Protein 6Q3V (pdb70)

InterPro domains:
  IPR021869 Ribonuclease Zc3h12a-like, NYN domain [PF11977] (617-769)
  IPR051101 ZC3H12/N4BP1 Ribonuclease and Regulator [PTHR12876] (57-851)
  IPR056578 N4BP1, C-terminal UBA domain [PF23054] (848-896)
  IPR056629 N4BP1, first type I KH-domain [PF23050] (8-74)
  IPR056629 N4BP1, first type I KH-domain [cd09032] (8-73)
  IPR056630 N4BP1, second type I KH-domain [PF23052] (75-191)
  IPR056631 N4BP1, UBA-like domain [PF23053] (346-389)

Radius of gyration: 19.23 Å; Cα contacts (8 Å, |Δi|>4): 285; chains: 1; bounding box: 64×38×26 Å

Foldseek 3Di:
DK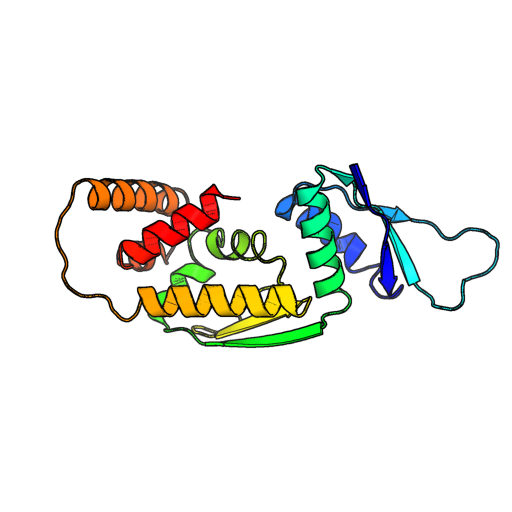DKDKFALVCPVVCVVCQVVLCVLLVKGKDWDDDDDPDDDDRRITMMMIDDDDVSNVLSVQLVQWVRPWPDKDKAFADLLCQCQCPALVRLLVSLLCSVLSWDWDDDDRRMIITITYPRSRVVSNVVVVVLRVQQPPDDDDDDDPVLVVLLVVLLVSRVVRDDPCSVSSSPGHSVSSVVSCVSNVVD

Solvent-accessible surface area: 10617 Å² total; per-residue (Å²): 82,69,38,71,12,33,2,31,38,132,60,28,118,59,0,92,134,18,110,52,191,1,102,50,24,21,56,4,64,15,47,51,67,59,93,166,61,125,138,138,68,105,100,44,77,30,131,0,58,0,50,26,71,158,136,26,8,105,22,0,50,44,23,0,91,1,20,7,75,46,118,57,113,68,164,14,83,13,34,65,103,0,19,2,1,2,37,0,0,110,51,44,2,21,82,7,1,20,28,64,8,8,0,31,9,62,55,96,90,115,10,50,0,12,2,73,0,18,36,113,1,0,73,81,0,76,56,52,0,79,66,9,29,122,33,41,103,114,55,96,114,76,116,113,59,152,61,52,48,111,14,91,191,80,0,107,142,47,0,80,68,39,68,58,146,77,9,131,64,0,32,134,8,26,28,55,0,9,111,62,0,10,94,18,19,118,61,95

Structure (mmCIF, N/CA/C/O backbone):
data_6Q3V
#
_entry.id   6Q3V
#
_cell.length_a   108.690
_cell.length_b   108.690
_cell.length_c   27.727
_cell.angle_alpha   90.000
_cell.angle_beta   90.000
_cell.angle_gamma   120.000
#
_symmetry.space_group_name_H-M   'P 62'
#
loop_
_entity.id
_entity.type
_entity.pdbx_description
1 polymer 'NEDD4-binding protein 1'
2 water water
#
loop_
_atom_site.group_PDB
_atom_site.id
_atom_site.type_symbol
_atom_site.label_atom_id
_atom_site.label_alt_id
_atom_site.label_comp_id
_atom_site.label_asym_id
_atom_site.label_entity_id
_atom_site.label_seq_id
_atom_site.pdbx_PDB_ins_code
_atom_site.Cartn_x
_atom_site.Cartn_y
_atom_site.Cartn_z
_atom_site.occupancy
_atom_site.B_iso_or_equiv
_atom_site.auth_seq_id
_atom_site.auth_comp_id
_atom_site.auth_asym_id
_atom_site.auth_atom_id
_atom_site.pdbx_PDB_model_num
ATOM 1 N N . GLY A 1 1 ? 39.673 53.844 30.513 1.00 42.99 -1 GLY A N 1
ATOM 2 C CA . GLY A 1 1 ? 40.990 53.426 30.957 1.00 43.76 -1 GLY A CA 1
ATOM 3 C C . GLY A 1 1 ? 41.773 52.819 29.816 1.00 45.13 -1 GLY A C 1
ATOM 4 O O . GLY A 1 1 ? 41.265 52.704 28.696 1.00 37.78 -1 GLY A O 1
ATOM 5 N N . SER A 1 2 ? 43.012 52.423 30.089 1.00 46.17 0 SER A N 1
ATOM 6 C CA . SER A 1 2 ? 43.819 51.794 29.058 1.00 46.21 0 SER A CA 1
ATOM 7 C C . SER A 1 2 ? 44.771 50.743 29.613 1.00 44.42 0 SER A C 1
ATOM 8 O O . SER A 1 2 ? 45.188 50.807 30.772 1.00 50.32 0 SER A O 1
ATOM 11 N N . ASP A 1 3 ? 45.106 49.774 28.772 1.00 32.81 1 ASP A N 1
ATOM 12 C CA . ASP A 1 3 ? 46.048 48.727 29.151 1.00 33.46 1 ASP A CA 1
ATOM 13 C C . ASP A 1 3 ? 47.074 48.508 28.041 1.00 34.24 1 ASP A C 1
ATOM 14 O O . ASP A 1 3 ? 46.723 48.485 26.866 1.00 33.24 1 ASP A O 1
ATOM 19 N N . GLU A 1 4 ? 48.344 48.375 28.423 1.00 33.38 2 GLU A N 1
ATOM 20 C CA . GLU A 1 4 ? 49.414 48.079 27.475 1.00 32.04 2 GLU A CA 1
ATOM 21 C C . GLU A 1 4 ? 50.003 46.694 27.764 1.00 34.43 2 GLU A C 1
ATOM 22 O O . GLU A 1 4 ? 50.281 46.363 28.915 1.00 36.51 2 GLU A O 1
ATOM 28 N N . PHE A 1 5 ? 50.174 45.886 26.720 1.00 32.78 3 PHE A N 1
ATOM 29 C CA . PHE A 1 5 ? 50.739 44.545 26.855 1.00 34.28 3 PHE A CA 1
ATOM 30 C C . PHE A 1 5 ? 51.368 44.142 25.536 1.00 32.17 3 PHE A C 1
ATOM 31 O O . PHE A 1 5 ? 51.204 44.837 24.537 1.00 35.34 3 PHE A O 1
ATOM 39 N N . THR A 1 6 ? 52.099 43.032 25.524 1.00 29.29 4 THR A N 1
ATOM 40 C CA . THR A 1 6 ? 52.772 42.642 24.294 1.00 29.57 4 THR A CA 1
ATOM 41 C C . THR A 1 6 ? 52.165 41.408 23.626 1.00 33.80 4 THR A C 1
ATOM 42 O O . THR A 1 6 ? 51.439 40.617 24.255 1.00 30.42 4 THR A O 1
ATOM 46 N N . ALA A 1 7 ? 52.458 41.278 22.335 1.00 30.58 5 ALA A N 1
ATOM 47 C CA . ALA A 1 7 ? 52.144 40.088 21.552 1.00 28.51 5 ALA A CA 1
ATOM 48 C C . ALA A 1 7 ? 53.394 39.759 20.746 1.00 35.17 5 ALA A C 1
ATOM 49 O O . ALA A 1 7 ? 54.252 40.630 20.576 1.00 37.85 5 ALA A O 1
ATOM 51 N N . PRO A 1 8 ? 53.529 38.501 20.285 1.00 35.21 6 PRO A N 1
ATOM 52 C CA . PRO A 1 8 ? 54.645 38.186 19.390 1.00 39.63 6 PRO A CA 1
ATOM 53 C C . PRO A 1 8 ? 54.580 39.097 18.177 1.00 36.28 6 PRO A C 1
ATOM 54 O O . PRO A 1 8 ? 53.479 39.324 17.661 1.00 33.52 6 PRO A O 1
ATOM 58 N N . ALA A 1 9 ? 55.721 39.632 17.748 1.00 33.74 7 ALA A N 1
ATOM 59 C CA . ALA A 1 9 ? 55.730 40.577 16.630 1.00 34.45 7 ALA A CA 1
ATOM 60 C C . ALA A 1 9 ? 55.010 40.013 15.405 1.00 38.46 7 ALA A C 1
ATOM 61 O O . ALA A 1 9 ? 54.282 40.731 14.726 1.00 34.47 7 ALA A O 1
ATOM 63 N N . GLU A 1 10 ? 55.190 38.718 15.153 1.00 36.34 8 GLU A N 1
ATOM 64 C CA . GLU A 1 10 ? 54.621 38.062 13.980 1.00 40.46 8 GLU A CA 1
ATOM 65 C C . GLU A 1 10 ? 53.088 38.209 13.896 1.00 35.89 8 GLU A C 1
ATOM 66 O O . GLU A 1 10 ? 52.523 38.180 12.805 1.00 36.64 8 GLU A O 1
ATOM 72 N N . LYS A 1 11 ? 52.426 38.388 15.037 1.00 36.88 9 LYS A N 1
ATOM 73 C CA . LYS A 1 11 ? 50.963 38.548 15.075 1.00 34.86 9 LYS A CA 1
ATOM 74 C C . LYS A 1 11 ? 50.499 39.966 14.733 1.00 38.90 9 LYS A C 1
ATOM 75 O O . LYS A 1 11 ? 49.329 40.298 14.926 1.00 38.57 9 LYS A O 1
ATOM 81 N N . ALA A 1 12 ? 51.405 40.804 14.242 1.00 38.43 10 ALA A N 1
ATOM 82 C CA . ALA A 1 12 ? 51.036 42.169 13.880 1.00 36.37 10 ALA A CA 1
ATOM 83 C C . ALA A 1 12 ? 49.918 42.192 12.834 1.00 39.33 10 ALA A C 1
ATOM 84 O O . ALA A 1 12 ? 48.930 42.916 12.997 1.00 34.08 10 ALA A O 1
ATOM 86 N N . GLU A 1 13 ? 50.056 41.394 11.775 1.00 40.73 11 GLU A N 1
ATOM 87 C CA A GLU A 1 13 ? 49.063 41.396 10.703 0.53 44.39 11 GLU A CA 1
ATOM 88 C CA B GLU A 1 13 ? 49.059 41.391 10.705 0.47 44.38 11 GLU A CA 1
ATOM 89 C C . GLU A 1 13 ? 47.705 40.923 11.227 1.00 41.69 11 GLU A C 1
ATOM 90 O O . GLU A 1 13 ? 46.672 41.512 10.907 1.00 43.19 11 GLU A O 1
ATOM 101 N N . LEU A 1 14 ? 47.719 39.872 12.041 1.00 40.27 12 LEU A N 1
ATOM 102 C CA . LEU A 1 14 ? 46.493 39.352 12.645 1.00 41.47 12 LEU A CA 1
ATOM 103 C C . LEU A 1 14 ? 45.762 40.455 13.413 1.00 42.94 12 LEU A C 1
ATOM 104 O O . LEU A 1 14 ? 44.570 40.698 13.204 1.00 47.92 12 LEU A O 1
ATOM 109 N N . LEU A 1 15 ? 46.485 41.128 14.295 1.00 35.93 13 LEU A N 1
ATOM 110 C CA . LEU A 1 15 ? 45.874 42.141 15.137 1.00 35.59 13 LEU A CA 1
ATOM 111 C C . LEU A 1 15 ? 45.381 43.321 14.308 1.00 43.68 13 LEU A C 1
ATOM 112 O O . LEU A 1 15 ? 44.300 43.844 14.572 1.00 45.52 13 LEU A O 1
ATOM 117 N N . GLU A 1 16 ? 46.154 43.722 13.299 1.00 43.34 14 GLU A N 1
ATOM 118 C CA . GLU A 1 16 ? 45.732 44.807 12.412 1.00 54.44 14 GLU A CA 1
ATOM 119 C C . GLU A 1 16 ? 44.433 44.449 11.694 1.00 61.09 14 GLU A C 1
ATOM 120 O O . GLU A 1 16 ? 43.529 45.274 11.593 1.00 67.94 14 GLU A O 1
ATOM 126 N N . GLN A 1 17 ? 44.342 43.214 11.210 1.00 57.39 15 GLN A N 1
ATOM 127 C CA . GLN A 1 17 ? 43.155 42.760 10.498 1.00 63.84 15 GLN A CA 1
ATOM 128 C C . GLN A 1 17 ? 41.954 42.606 11.425 1.00 65.99 15 GLN A C 1
ATOM 129 O O . GLN A 1 17 ? 40.811 42.758 11.002 1.00 73.73 15 GLN A O 1
ATOM 135 N N . SER A 1 18 ? 42.214 42.318 12.693 1.00 60.51 16 SER A N 1
ATOM 136 C CA . SER A 1 18 ? 41.144 41.965 13.616 1.00 58.63 16 SER A CA 1
ATOM 137 C C . SER A 1 18 ? 40.671 43.115 14.497 1.00 58.11 16 SER A C 1
ATOM 138 O O . SER A 1 18 ? 39.821 42.907 15.364 1.00 61.43 16 SER A O 1
ATOM 141 N N . ARG A 1 19 ? 41.207 44.316 14.283 1.00 52.23 17 ARG A N 1
ATOM 142 C CA . ARG A 1 19 ? 40.832 45.467 15.106 1.00 51.41 17 ARG A CA 1
ATOM 143 C C . ARG A 1 19 ? 39.316 45.654 15.143 1.00 51.66 17 ARG A C 1
ATOM 144 O O . ARG A 1 19 ? 38.724 45.798 16.213 1.00 52.59 17 ARG A O 1
ATOM 152 N N . GLY A 1 20 ? 38.701 45.643 13.966 1.00 51.73 18 GLY A N 1
ATOM 153 C CA . GLY A 1 20 ? 37.268 45.845 13.846 1.00 53.94 18 GLY A CA 1
ATOM 154 C C . GLY A 1 20 ? 36.510 44.805 14.644 1.00 48.52 18 GLY A C 1
ATOM 155 O O . GLY A 1 20 ? 35.595 45.125 15.407 1.00 43.21 18 GLY A O 1
ATOM 156 N N . ARG A 1 21 ? 36.916 43.551 14.487 1.00 44.95 19 ARG A N 1
ATOM 157 C CA . ARG A 1 21 ? 36.237 42.458 15.157 1.00 50.06 19 ARG A CA 1
ATOM 158 C C . ARG A 1 21 ? 36.330 42.587 16.664 1.00 44.65 1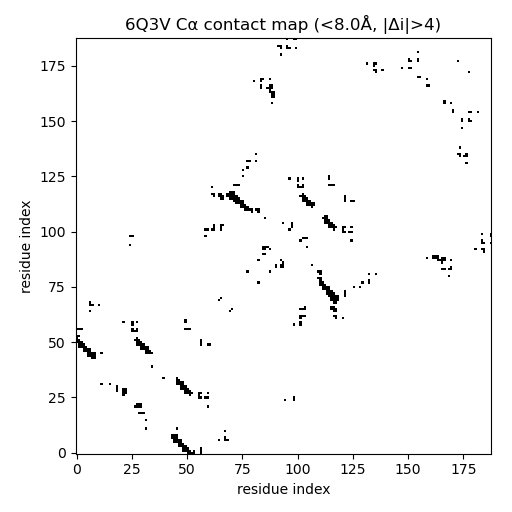9 ARG A C 1
ATOM 159 O O . ARG A 1 21 ? 35.354 42.387 17.380 1.00 38.20 19 ARG A O 1
ATOM 167 N N . ILE A 1 22 ? 37.519 42.934 17.136 1.00 38.04 20 ILE A N 1
ATOM 168 C CA . ILE A 1 22 ? 37.776 43.019 18.555 1.00 37.14 20 ILE A CA 1
ATOM 169 C C . ILE A 1 22 ? 37.009 44.182 19.165 1.00 43.79 20 ILE A C 1
ATOM 170 O O . ILE A 1 22 ? 36.487 44.058 20.271 1.00 50.23 20 ILE A O 1
ATOM 175 N N . GLU A 1 23 ? 36.909 45.302 18.448 1.00 52.09 21 GLU A N 1
ATOM 176 C CA . GLU A 1 23 ? 36.100 46.417 18.932 1.00 57.11 21 GLU A CA 1
ATOM 177 C C . GLU A 1 23 ? 34.634 46.027 18.969 1.00 52.91 21 GLU A C 1
ATOM 178 O O . GLU A 1 23 ? 33.918 46.355 19.916 1.00 56.02 21 GLU A O 1
ATOM 184 N N . GLY A 1 24 ? 34.190 45.335 17.925 1.00 48.22 22 GLY A N 1
ATOM 185 C CA . GLY A 1 24 ? 32.800 44.929 17.827 1.00 38.58 22 GLY A CA 1
ATOM 186 C C . GLY A 1 24 ? 32.429 43.943 18.917 1.00 41.26 22 GLY A C 1
ATOM 187 O O . GLY A 1 24 ? 31.310 43.956 19.426 1.00 47.28 22 GLY A O 1
ATOM 188 N N . LEU A 1 25 ? 33.377 43.083 19.281 1.00 37.17 23 LEU A N 1
ATOM 189 C CA . LEU A 1 25 ? 33.140 42.078 20.315 1.00 36.62 23 LEU A CA 1
ATOM 190 C C . LEU A 1 25 ? 33.141 42.675 21.716 1.00 35.58 23 LEU A C 1
ATOM 191 O O . LEU A 1 25 ? 32.302 42.328 22.548 1.00 33.68 23 LEU A O 1
ATOM 196 N N . PHE A 1 26 ? 34.089 43.569 21.981 1.00 32.47 24 PHE A N 1
ATOM 197 C CA . PHE A 1 26 ? 34.290 44.037 23.348 1.00 37.99 24 PHE A CA 1
ATOM 198 C C . PHE A 1 26 ? 34.060 45.523 23.564 1.00 36.10 24 PHE A C 1
ATOM 199 O O . PHE A 1 26 ? 34.012 45.971 24.708 1.00 44.72 24 PHE A O 1
ATOM 207 N N . GLY A 1 27 ? 33.904 46.288 22.490 1.00 35.27 25 GLY A N 1
ATOM 208 C CA . GLY A 1 27 ? 33.613 47.708 22.642 1.00 43.79 25 GLY A CA 1
ATOM 209 C C . GLY A 1 27 ? 34.853 48.479 23.073 1.00 40.93 25 GLY A C 1
ATOM 210 O O . GLY A 1 27 ? 34.785 49.454 23.826 1.00 48.12 25 GLY A O 1
ATOM 211 N N . VAL A 1 28 ? 35.995 48.039 22.577 1.00 31.53 26 VAL A N 1
ATOM 212 C CA . VAL A 1 28 ? 37.271 48.689 22.905 1.00 38.81 26 VAL A CA 1
ATOM 213 C C . VAL A 1 28 ? 37.976 49.209 21.658 1.00 44.40 26 VAL A C 1
ATOM 214 O O . VAL A 1 28 ? 37.576 48.895 20.542 1.00 45.75 26 VAL A O 1
ATOM 218 N N . SER A 1 29 ? 39.024 50.011 21.837 1.00 41.00 27 SER A N 1
ATOM 219 C CA . SER A 1 29 ? 39.833 50.405 20.693 1.00 34.75 27 SER A CA 1
ATOM 220 C C . SER A 1 29 ? 41.209 49.773 20.853 1.00 34.64 27 SER A C 1
ATOM 221 O O . SER A 1 29 ? 41.752 49.712 21.960 1.00 32.89 27 SER A O 1
ATOM 224 N N . LEU A 1 30 ? 41.752 49.278 19.746 1.00 33.65 28 LEU A N 1
ATOM 225 C CA . LEU A 1 30 ? 43.029 48.579 19.752 1.00 32.42 28 LEU A CA 1
ATOM 226 C C . LEU A 1 30 ? 44.025 49.253 18.824 1.00 32.11 28 LEU A C 1
ATOM 227 O O . LEU A 1 30 ? 43.706 49.573 17.674 1.00 33.19 28 LEU A O 1
ATOM 232 N N . ALA A 1 31 ? 45.228 49.494 19.329 1.00 34.08 29 ALA A N 1
ATOM 233 C CA . ALA A 1 31 ? 46.286 50.050 18.501 1.00 33.76 29 ALA A CA 1
ATOM 234 C C . ALA A 1 31 ? 47.587 49.307 18.746 1.00 33.22 29 ALA A C 1
ATOM 235 O O . ALA A 1 31 ? 47.839 48.839 19.849 1.00 32.96 29 ALA A O 1
ATOM 237 N N . VAL A 1 32 ? 48.393 49.190 17.698 1.00 35.87 30 VAL A N 1
ATOM 238 C CA . VAL A 1 32 ? 49.741 48.639 17.798 1.00 33.72 30 VAL A CA 1
ATOM 239 C C . VAL A 1 32 ? 50.727 49.790 17.924 1.00 41.46 30 VAL A C 1
ATOM 240 O O . VAL A 1 32 ? 50.727 50.711 17.101 1.00 39.69 30 VAL A O 1
ATOM 244 N N . LEU A 1 33 ? 51.569 49.746 18.951 1.00 45.65 31 LEU A N 1
ATOM 245 C CA . LEU A 1 33 ? 52.471 50.856 19.242 1.00 47.52 31 LEU A CA 1
ATOM 246 C C . LEU A 1 33 ? 53.807 50.722 18.514 1.00 55.87 31 LEU A C 1
ATOM 247 O O . LEU A 1 33 ? 54.173 49.641 18.053 1.00 57.60 31 LEU A O 1
ATOM 252 N N . GLY A 1 34 ? 54.529 51.830 18.413 1.00 56.30 32 GLY A N 1
ATOM 253 C CA . GLY A 1 34 ? 55.778 51.861 17.676 1.00 64.96 32 GLY A CA 1
ATOM 254 C C . GLY A 1 34 ? 56.934 51.169 18.376 1.00 62.62 32 GLY A C 1
ATOM 255 O O . GLY A 1 34 ? 56.773 50.535 19.421 1.00 57.34 32 GLY A O 1
ATOM 256 N N . ALA A 1 35 ? 58.111 51.280 17.777 1.00 64.64 33 ALA A N 1
ATOM 257 C CA . ALA A 1 35 ? 59.319 50.748 18.378 1.00 68.90 33 ALA A CA 1
ATOM 258 C C . ALA A 1 35 ? 60.442 51.726 18.098 1.00 78.13 33 ALA A C 1
ATOM 259 O O . ALA A 1 35 ? 61.007 51.744 17.006 1.00 85.37 33 ALA A O 1
ATOM 261 N N . LEU A 1 36 ? 60.745 52.555 19.088 1.00 74.98 34 LEU A N 1
ATOM 262 C CA . LEU A 1 36 ? 61.690 53.641 18.907 1.00 89.31 34 LEU A CA 1
ATOM 263 C C . LEU A 1 36 ? 63.035 53.283 19.533 1.00 100.67 34 LEU A C 1
ATOM 264 O O . LEU A 1 36 ? 63.146 52.305 20.271 1.00 99.46 34 LEU A O 1
ATOM 269 N N . GLY A 1 37 ? 64.057 54.073 19.225 1.00 114.60 35 GLY A N 1
ATOM 270 C CA . GLY A 1 37 ? 65.365 53.878 19.817 1.00 129.53 35 GLY A CA 1
ATOM 271 C C . GLY A 1 37 ? 66.332 53.119 18.933 1.00 141.33 35 GLY A C 1
ATOM 272 O O . GLY A 1 37 ? 67.156 52.352 19.428 1.00 145.67 35 GLY A O 1
ATOM 273 N N . ALA A 1 38 ? 66.213 53.320 17.622 1.00 146.58 36 ALA A N 1
ATOM 274 C CA . ALA A 1 38 ? 67.145 52.773 16.629 1.00 153.10 36 ALA A CA 1
ATOM 275 C C . ALA A 1 38 ? 67.223 51.242 16.611 1.00 150.00 36 ALA A C 1
ATOM 276 O O . ALA A 1 38 ? 67.225 50.630 15.544 1.00 156.01 36 ALA A O 1
ATOM 278 N N . GLU A 1 39 ? 67.285 50.633 17.791 1.00 140.44 37 GLU A N 1
ATOM 279 C CA . GLU A 1 39 ? 67.543 49.204 17.912 1.00 129.30 37 GLU A CA 1
ATOM 280 C C . GLU A 1 39 ? 66.290 48.385 18.218 1.00 118.16 37 GLU A C 1
ATOM 281 O O . GLU A 1 39 ? 65.499 48.725 19.101 1.00 110.57 37 GLU A O 1
ATOM 287 N N . GLU A 1 40 ? 66.122 47.306 17.462 1.00 116.25 38 GLU A N 1
ATOM 288 C CA . GLU A 1 40 ? 65.096 46.296 17.712 1.00 110.35 38 GLU A CA 1
ATOM 289 C C . GLU A 1 40 ? 65.360 45.588 19.040 1.00 114.52 38 GLU A C 1
ATOM 290 O O . GLU A 1 40 ? 66.498 45.208 19.301 1.00 122.12 38 GLU A O 1
ATOM 296 N N . PRO A 1 41 ? 64.326 45.403 19.880 1.00 111.94 39 PRO A N 1
ATOM 297 C CA . PRO A 1 41 ? 64.607 44.785 21.183 1.00 114.97 39 PRO A CA 1
ATOM 298 C C . PRO A 1 41 ? 64.601 43.255 21.184 1.00 114.89 39 PRO A C 1
ATOM 299 O O . PRO A 1 41 ? 63.970 42.630 20.322 1.00 97.68 39 PRO A O 1
ATOM 303 N N . LEU A 1 42 ? 65.291 42.669 22.163 1.00 130.28 40 LEU A N 1
ATOM 304 C CA . LEU A 1 42 ? 65.618 41.241 22.138 1.00 132.62 40 LEU A CA 1
ATOM 305 C C . LEU A 1 42 ? 64.410 40.319 21.936 1.00 125.73 40 LEU A C 1
ATOM 306 O O . LEU A 1 42 ? 64.452 39.463 21.062 1.00 131.59 40 LEU A O 1
ATOM 308 N N . PRO A 1 43 ? 63.330 40.489 22.729 1.00 111.77 41 PRO A N 1
ATOM 309 C CA . PRO A 1 43 ? 62.249 39.500 22.576 1.00 98.89 41 PRO A CA 1
ATOM 310 C C . PRO A 1 43 ? 61.512 39.517 21.228 1.00 83.31 41 PRO A C 1
ATOM 311 O O . PRO A 1 43 ? 60.850 38.526 20.922 1.00 84.81 41 PRO A O 1
ATOM 315 N N . ALA A 1 44 ? 61.630 40.595 20.455 1.00 73.08 42 ALA A N 1
ATOM 316 C CA . ALA A 1 44 ? 60.886 40.756 19.200 1.00 60.77 42 ALA A CA 1
ATOM 317 C C . ALA A 1 44 ? 59.376 40.689 19.443 1.00 51.36 42 ALA A C 1
ATOM 318 O O . ALA A 1 44 ? 58.654 39.889 18.839 1.00 45.27 42 ALA A O 1
ATOM 320 N N . ARG A 1 45 ? 58.893 41.525 20.347 1.00 43.18 43 ARG A N 1
ATOM 321 C CA . ARG A 1 45 ? 57.466 41.571 20.599 1.00 39.37 43 ARG A CA 1
ATOM 322 C C . ARG A 1 45 ? 56.945 42.970 20.317 1.00 34.89 43 ARG A C 1
ATOM 323 O O . ARG A 1 45 ? 57.685 43.949 20.426 1.00 39.48 43 ARG A O 1
ATOM 331 N N . ILE A 1 46 ? 55.688 43.051 19.897 1.00 33.58 44 ILE A N 1
ATOM 332 C CA . ILE A 1 46 ? 55.057 44.334 19.652 1.00 31.32 44 ILE A CA 1
ATOM 333 C C . ILE A 1 46 ? 54.193 44.686 20.841 1.00 35.67 44 ILE A C 1
ATOM 334 O O . ILE A 1 46 ? 53.628 43.806 21.496 1.00 34.17 44 ILE A O 1
ATOM 339 N N . TRP A 1 47 ? 54.107 45.981 21.126 1.00 31.29 45 TRP A N 1
ATOM 340 C CA . TRP A 1 47 ? 53.274 46.462 22.214 1.00 29.39 45 TRP A CA 1
ATOM 341 C C . TRP A 1 47 ? 51.909 46.913 21.689 1.00 29.98 45 TRP A C 1
ATOM 342 O O . TRP A 1 47 ? 51.819 47.602 20.667 1.00 33.27 45 TRP A O 1
ATOM 353 N N . LEU A 1 48 ? 50.866 46.512 22.406 1.00 29.49 46 LEU A N 1
ATOM 354 C CA . LEU A 1 48 ? 49.486 46.850 22.093 1.00 31.01 46 LEU A CA 1
ATOM 355 C C . LEU A 1 48 ? 48.940 47.797 23.142 1.00 33.29 46 LEU A C 1
ATOM 356 O O . LEU A 1 48 ? 49.290 47.686 24.311 1.00 34.03 46 LEU A O 1
ATOM 361 N N . GLN A 1 49 ? 48.066 48.708 22.726 1.00 31.49 47 GLN A N 1
ATOM 362 C CA . GLN A 1 49 ? 47.359 49.562 23.660 1.00 29.00 47 GLN A CA 1
ATOM 363 C C . GLN A 1 49 ? 45.848 49.394 23.482 1.00 34.11 47 GLN A C 1
ATOM 364 O O . GLN A 1 49 ? 45.317 49.606 22.394 1.00 33.66 47 GLN A O 1
ATOM 370 N N A LEU A 1 50 ? 45.169 49.081 24.578 0.23 32.54 48 LEU A N 1
ATOM 371 N N B LEU A 1 50 ? 45.176 48.970 24.546 0.77 32.56 48 LEU A N 1
ATOM 372 C CA A LEU A 1 50 ? 43.734 48.819 24.569 0.23 32.28 48 LEU A CA 1
ATOM 373 C CA B LEU A 1 50 ? 43.720 48.835 24.540 0.77 31.74 48 LEU A CA 1
ATOM 374 C C A LEU A 1 50 ? 42.972 49.868 25.375 0.23 34.53 48 LEU A C 1
ATOM 375 C C B LEU A 1 50 ? 43.106 49.998 25.294 0.77 35.45 48 LEU A C 1
ATOM 376 O O A LEU A 1 50 ? 43.197 49.998 26.576 0.23 37.14 48 LEU A O 1
ATOM 377 O O B LEU A 1 50 ? 43.578 50.345 26.372 0.77 39.19 48 LEU A O 1
ATOM 386 N N . CYS A 1 51 ? 42.067 50.605 24.732 1.00 29.41 49 CYS A N 1
ATOM 387 C CA . CYS A 1 51 ? 41.355 51.674 25.422 1.00 35.05 49 CYS A CA 1
ATOM 388 C C . CYS A 1 51 ? 39.853 51.387 25.493 1.00 40.65 49 CYS A C 1
ATOM 389 O O . CYS A 1 51 ? 39.273 50.800 24.571 1.00 39.24 49 CYS A O 1
ATOM 392 N N . GLY A 1 52 ? 39.238 51.802 26.597 1.00 36.03 50 GLY A N 1
ATOM 393 C CA . GLY A 1 52 ? 37.812 51.607 26.810 1.00 41.89 50 GLY A CA 1
ATOM 394 C C . GLY A 1 52 ? 37.501 51.382 28.278 1.00 42.84 50 GLY A C 1
ATOM 395 O O . GLY A 1 52 ? 38.353 51.613 29.143 1.00 38.88 50 GLY A O 1
ATOM 396 N N . ALA A 1 53 ? 36.280 50.936 28.564 1.00 40.87 51 ALA A N 1
ATOM 397 C CA . ALA A 1 53 ? 35.883 50.657 29.938 1.00 42.54 51 ALA A CA 1
ATOM 398 C C . ALA A 1 53 ? 36.755 49.548 30.520 1.00 34.37 51 ALA A C 1
ATOM 399 O O . ALA A 1 53 ? 37.174 48.633 29.804 1.00 34.70 51 ALA A O 1
ATOM 401 N N . GLN A 1 54 ? 37.007 49.630 31.823 1.00 41.33 52 GLN A N 1
ATOM 402 C CA . GLN A 1 54 ? 37.965 48.751 32.490 1.00 47.77 52 GLN A CA 1
ATOM 403 C C . GLN A 1 54 ? 37.693 47.264 32.246 1.00 40.31 52 GLN A C 1
ATOM 404 O O . GLN A 1 54 ? 38.567 46.522 31.795 1.00 34.54 52 GLN A O 1
ATOM 410 N N . GLU A 1 55 ? 36.483 46.815 32.531 1.00 38.51 53 GLU A N 1
ATOM 411 C CA . GLU A 1 55 ? 36.235 45.391 32.403 1.00 39.60 53 GLU A CA 1
ATOM 412 C C . GLU A 1 55 ? 36.211 44.972 30.938 1.00 34.22 53 GLU A C 1
ATOM 413 O O . GLU A 1 55 ? 36.607 43.851 30.604 1.00 34.01 53 GLU A O 1
ATOM 419 N N . ALA A 1 56 ? 35.768 45.868 30.058 1.00 37.24 54 ALA A N 1
ATOM 420 C CA . ALA A 1 56 ? 35.803 45.582 28.626 1.00 30.52 54 ALA A CA 1
ATOM 421 C C . ALA A 1 56 ? 37.251 45.415 28.149 1.00 30.47 54 ALA A C 1
ATOM 422 O O . ALA A 1 56 ? 37.565 44.518 27.363 1.00 26.22 54 ALA A O 1
ATOM 424 N N . VAL A 1 57 ? 38.131 46.291 28.615 1.00 32.41 55 VAL A N 1
ATOM 425 C CA . VAL A 1 57 ? 39.533 46.202 28.235 1.00 35.02 55 VAL A CA 1
ATOM 426 C C . VAL A 1 57 ? 40.147 44.914 28.784 1.00 32.22 55 VAL A C 1
ATOM 427 O O . VAL A 1 57 ? 40.933 44.253 28.109 1.00 24.04 55 VAL A O 1
ATOM 431 N N . HIS A 1 58 ? 39.757 44.536 29.997 1.00 32.42 56 HIS A N 1
ATOM 432 C CA . HIS A 1 58 ? 40.265 43.304 30.599 1.00 31.13 56 HIS A CA 1
ATOM 433 C C . HIS A 1 58 ? 39.865 42.080 29.777 1.00 30.18 56 HIS A C 1
ATOM 434 O O . HIS A 1 58 ? 40.692 41.204 29.477 1.00 25.60 56 HIS A O 1
ATOM 441 N N . SER A 1 59 ? 38.593 42.022 29.399 1.00 28.16 57 SER A N 1
ATOM 442 C CA . SER A 1 59 ? 38.094 40.920 28.586 1.00 24.50 57 SER A CA 1
ATOM 443 C C . SER A 1 59 ? 38.804 40.854 27.225 1.00 30.38 57 SER A C 1
ATOM 444 O O . SER A 1 59 ? 39.204 39.778 26.767 1.00 27.25 57 SER A O 1
ATOM 447 N N . ALA A 1 60 ? 38.955 42.004 26.574 1.00 29.39 58 ALA A N 1
ATOM 448 C CA . ALA A 1 60 ? 39.588 42.038 25.259 1.00 22.12 58 ALA A CA 1
ATOM 449 C C . ALA A 1 60 ? 41.068 41.622 25.317 1.00 25.73 58 ALA A C 1
ATOM 450 O O . ALA A 1 60 ? 41.563 40.961 24.411 1.00 24.79 58 ALA A O 1
ATOM 452 N N . LYS A 1 61 ? 41.766 42.038 26.364 1.00 26.66 59 LYS A N 1
ATOM 453 C CA . LYS A 1 61 ? 43.168 41.658 26.555 1.00 24.45 59 LYS A CA 1
ATOM 454 C C . LYS A 1 61 ? 43.278 40.148 26.658 1.00 24.93 59 LYS A C 1
ATOM 455 O O . LYS A 1 61 ? 44.121 39.522 26.014 1.00 26.89 59 LYS A O 1
ATOM 461 N N . GLU A 1 62 ? 42.409 39.563 27.474 1.00 26.18 60 GLU A N 1
ATOM 462 C CA . GLU A 1 62 ? 42.390 38.119 27.652 1.00 22.25 60 GLU A CA 1
ATOM 463 C C . GLU A 1 62 ? 42.113 37.405 26.322 1.00 27.45 60 GLU A C 1
ATOM 464 O O . GLU A 1 62 ? 42.737 36.394 26.012 1.00 26.02 60 GLU A O 1
ATOM 470 N N . TYR A 1 63 ? 41.200 37.948 25.520 1.00 23.96 61 TYR A N 1
ATOM 471 C CA . TYR A 1 63 ? 40.903 37.370 24.216 1.00 24.27 61 TYR A CA 1
ATOM 472 C C . TYR A 1 63 ? 42.094 37.509 23.259 1.00 27.44 61 TYR A C 1
ATOM 473 O O . TYR A 1 63 ? 42.494 36.552 22.591 1.00 22.69 61 TYR A O 1
ATOM 482 N N . ILE A 1 64 ? 42.642 38.714 23.171 1.00 23.84 62 ILE A N 1
ATOM 483 C CA . ILE A 1 64 ? 43.779 38.944 22.282 1.00 25.32 62 ILE A CA 1
ATOM 484 C C . ILE A 1 64 ? 44.959 38.040 22.652 1.00 21.71 62 ILE A C 1
ATOM 485 O O . ILE A 1 64 ? 45.535 37.390 21.787 1.00 26.51 62 ILE A O 1
ATOM 490 N N . LYS A 1 65 ? 45.305 37.981 23.932 1.00 22.60 63 LYS A N 1
ATOM 491 C CA . LYS A 1 65 ? 46.375 37.076 24.367 1.00 27.19 63 LYS A CA 1
ATOM 492 C C . LYS A 1 65 ? 46.057 35.620 24.004 1.00 29.10 63 LYS A C 1
ATOM 493 O O . LYS A 1 65 ? 46.935 34.848 23.603 1.00 27.71 63 LYS A O 1
ATOM 499 N N . GLY A 1 66 ? 44.794 35.253 24.157 1.00 27.62 64 GLY A N 1
ATOM 500 C CA . GLY A 1 66 ? 44.343 33.912 23.825 1.00 27.85 64 GLY A CA 1
ATOM 501 C C . GLY A 1 66 ? 44.537 33.568 22.362 1.00 31.34 64 GLY A C 1
ATOM 502 O O . GLY A 1 66 ? 44.988 32.466 22.039 1.00 31.74 64 GLY A O 1
ATOM 503 N N . ILE A 1 67 ? 44.210 34.486 21.455 1.00 25.93 65 ILE A N 1
ATOM 504 C CA . ILE A 1 67 ? 44.303 34.125 20.037 1.00 28.41 65 ILE A CA 1
ATOM 505 C C . ILE A 1 67 ? 45.738 34.268 19.516 1.00 31.19 65 ILE A C 1
ATOM 506 O O . ILE A 1 67 ? 46.118 33.630 18.533 1.00 31.86 65 ILE A O 1
ATOM 511 N N . CYS A 1 68 ? 46.536 35.096 20.179 1.00 32.39 66 CYS A N 1
ATOM 512 C CA . CYS A 1 68 ? 47.939 35.256 19.790 1.00 31.67 66 CYS A CA 1
ATOM 513 C C . CYS A 1 68 ? 48.813 34.136 20.330 1.00 36.72 66 CYS A C 1
ATOM 514 O O . CYS A 1 68 ? 49.666 33.591 19.617 1.00 37.67 66 CYS A O 1
ATOM 517 N N . GLU A 1 69 ? 48.615 33.816 21.607 1.00 32.84 67 GLU A N 1
ATOM 518 C CA . GLU A 1 69 ? 49.421 32.808 22.290 1.00 36.35 67 GLU A CA 1
ATOM 519 C C . GLU A 1 69 ? 48.542 31.939 23.169 1.00 32.84 67 GLU A C 1
ATOM 520 O O . GLU A 1 69 ? 48.616 32.037 24.395 1.00 30.47 67 GLU A O 1
ATOM 526 N N . PRO A 1 70 ? 47.711 31.080 22.549 1.00 31.64 68 PRO A N 1
ATOM 527 C CA . PRO A 1 70 ? 46.785 30.251 23.322 1.00 32.03 68 PRO A CA 1
ATOM 528 C C . PRO A 1 70 ? 47.505 29.324 24.285 1.00 35.56 68 PRO A C 1
ATOM 529 O O . PRO A 1 70 ? 48.564 28.795 23.955 1.00 35.92 68 PRO A O 1
ATOM 533 N N . GLU A 1 71 ? 46.924 29.118 25.458 1.00 29.21 69 GLU A N 1
ATOM 534 C CA . GLU A 1 71 ? 47.493 28.177 26.428 1.00 29.06 69 GLU A CA 1
ATOM 535 C C . GLU A 1 71 ? 46.847 26.804 26.327 1.00 32.18 69 GLU A C 1
ATOM 536 O O . GLU A 1 71 ? 47.426 25.800 26.752 1.00 31.24 69 GLU A O 1
ATOM 542 N N . LEU A 1 72 ? 45.641 26.776 25.766 1.00 26.46 70 LEU A N 1
ATOM 543 C CA . LEU A 1 72 ? 44.892 25.536 25.551 1.00 28.56 70 LEU A CA 1
ATOM 544 C C . LEU A 1 72 ? 44.198 25.554 24.197 1.00 26.79 70 LEU A C 1
ATOM 545 O O . LEU A 1 72 ? 43.738 26.608 23.752 1.00 26.21 70 LEU A O 1
ATOM 550 N N . GLU A 1 73 ? 44.132 24.389 23.555 1.00 28.41 71 GLU A N 1
ATOM 551 C CA . GLU A 1 73 ? 43.262 24.169 22.402 1.00 25.94 71 GLU A CA 1
ATOM 552 C C . GLU A 1 73 ? 42.515 22.860 22.649 1.00 28.21 71 GLU A C 1
ATOM 553 O O . GLU A 1 73 ? 43.134 21.810 22.768 1.00 28.00 71 GLU A O 1
ATOM 559 N N . GLU A 1 74 ? 41.193 22.927 22.757 1.00 32.29 72 GLU A N 1
ATOM 560 C CA . GLU A 1 74 ? 40.402 21.740 23.088 1.00 37.05 72 GLU A CA 1
ATOM 561 C C . GLU A 1 74 ? 39.198 21.602 22.165 1.00 34.99 72 GLU A C 1
ATOM 562 O O . GLU A 1 74 ? 38.829 22.534 21.466 1.00 31.10 72 GLU A O 1
ATOM 568 N N . ARG A 1 75 ? 38.577 20.432 22.203 1.00 40.05 73 ARG A N 1
ATOM 569 C CA . ARG A 1 75 ? 37.314 20.191 21.519 1.00 40.95 73 ARG A CA 1
ATOM 570 C C . ARG A 1 75 ? 36.166 20.197 22.516 1.00 43.96 73 ARG A C 1
ATOM 571 O O . ARG A 1 75 ? 36.376 19.991 23.714 1.00 47.51 73 ARG A O 1
ATOM 579 N N . GLU A 1 76 ? 34.953 20.418 22.024 1.00 38.80 74 GLU A N 1
ATOM 580 C CA . GLU A 1 76 ? 33.768 20.131 22.813 1.00 44.01 74 GLU A CA 1
ATOM 581 C C . GLU A 1 76 ? 32.715 19.451 21.933 1.00 44.84 74 GLU A C 1
ATOM 582 O O . GLU A 1 76 ? 32.319 19.990 20.902 1.00 43.30 74 GLU A O 1
ATOM 588 N N . CYS A 1 77 ? 32.291 18.249 22.322 1.00 46.22 75 CYS A N 1
ATOM 589 C CA . CYS A 1 77 ? 31.199 17.572 21.629 1.00 46.84 75 CYS A CA 1
ATOM 590 C C . CYS A 1 77 ? 29.862 17.938 22.273 1.00 47.54 75 CYS A C 1
ATOM 591 O O . CYS A 1 77 ? 29.776 18.125 23.487 1.00 53.64 75 CYS A O 1
ATOM 594 N N . TYR A 1 78 ? 28.823 18.042 21.453 1.00 44.01 76 TYR A N 1
ATOM 595 C CA . TYR A 1 78 ? 27.483 18.341 21.944 1.00 41.52 76 TYR A CA 1
ATOM 596 C C . TYR A 1 78 ? 26.487 17.637 21.025 1.00 43.53 76 TYR A C 1
ATOM 597 O O . TYR A 1 78 ? 26.812 17.357 19.870 1.00 44.73 76 TYR A O 1
ATOM 606 N N . PRO A 1 79 ? 25.282 17.329 21.536 1.00 44.23 77 PRO A N 1
ATOM 607 C CA . PRO A 1 79 ? 24.266 16.649 20.718 1.00 50.88 77 PRO A CA 1
ATOM 608 C C . PRO A 1 79 ? 23.933 17.424 19.442 1.00 45.52 77 PRO A C 1
ATOM 609 O O . PRO A 1 79 ? 23.934 18.652 19.468 1.00 45.34 77 PRO A O 1
ATOM 613 N N . LYS A 1 80 ? 23.649 16.716 18.352 1.00 50.06 78 LYS A N 1
ATOM 614 C CA . LYS A 1 80 ? 23.405 17.351 17.059 1.00 52.44 78 LYS A CA 1
ATOM 615 C C . LYS A 1 80 ? 22.253 18.361 17.087 1.00 53.69 78 LYS A C 1
ATOM 616 O O . LYS A 1 80 ? 22.309 19.386 16.411 1.00 50.45 78 LYS A O 1
ATOM 618 N N . ASP A 1 81 ? 21.220 18.080 17.879 1.00 49.53 79 ASP A N 1
ATOM 619 C CA . ASP A 1 81 ? 20.042 18.943 17.941 1.00 50.69 79 ASP A CA 1
ATOM 620 C C . ASP A 1 81 ? 20.298 20.236 18.694 1.00 47.22 79 ASP A C 1
ATOM 621 O O . ASP A 1 81 ? 19.435 21.113 18.732 1.00 44.59 79 ASP A O 1
ATOM 626 N N . MET A 1 82 ? 21.471 20.339 19.314 1.00 40.41 80 MET A N 1
ATOM 627 C CA . MET A 1 82 ? 21.868 21.555 20.013 1.00 40.49 80 MET A CA 1
ATOM 628 C C . MET A 1 82 ? 22.655 22.483 19.113 1.00 38.79 80 MET A C 1
ATOM 629 O O . MET A 1 82 ? 22.987 23.596 19.511 1.00 38.99 80 MET A O 1
ATOM 634 N N . HIS A 1 83 ? 22.973 22.009 17.909 1.00 38.54 81 HIS A N 1
ATOM 635 C CA . HIS A 1 83 ? 23.794 22.766 16.965 1.00 36.73 81 HIS A CA 1
ATOM 636 C C . HIS A 1 83 ? 23.218 24.148 16.654 1.00 32.84 81 HIS A C 1
ATOM 637 O O . HIS A 1 83 ? 23.970 25.106 16.464 1.00 34.98 81 HIS A O 1
ATOM 644 N N . CYS A 1 84 ? 21.886 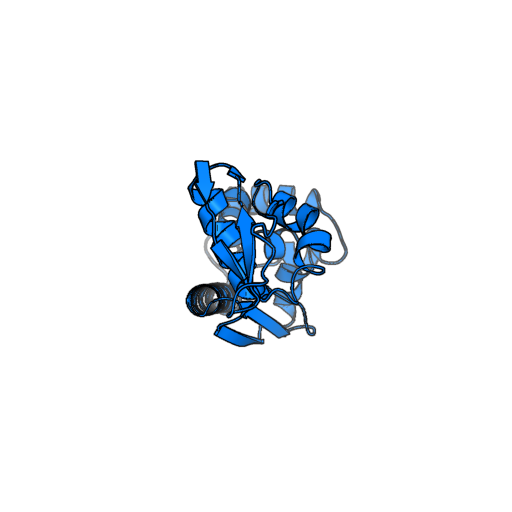24.244 16.631 1.00 33.34 82 CYS A N 1
ATOM 645 C CA . CYS A 1 84 ? 21.190 25.504 16.382 1.00 35.24 82 CYS A CA 1
ATOM 646 C C . CYS A 1 84 ? 21.659 26.616 17.317 1.00 34.45 82 CYS A C 1
ATOM 647 O O . CYS A 1 84 ? 21.621 27.799 16.967 1.00 34.35 82 CYS A O 1
ATOM 650 N N . ILE A 1 85 ? 22.089 26.238 18.515 1.00 29.04 83 ILE A N 1
ATOM 651 C CA . ILE A 1 85 ? 22.555 27.220 19.483 1.00 32.06 83 ILE A CA 1
ATOM 652 C C . ILE A 1 85 ? 23.781 27.946 18.976 1.00 35.93 83 ILE A C 1
ATOM 653 O O . ILE A 1 85 ? 23.976 29.136 19.260 1.00 31.71 83 ILE A O 1
ATOM 658 N N . PHE A 1 86 ? 24.603 27.241 18.204 1.00 33.90 84 PHE A N 1
ATOM 659 C CA . PHE A 1 86 ? 25.915 27.776 17.847 1.00 30.53 84 PHE A CA 1
ATOM 660 C C . PHE A 1 86 ? 25.972 28.400 16.455 1.00 30.62 84 PHE A C 1
ATOM 661 O O . PHE A 1 86 ? 26.865 29.202 16.172 1.00 36.12 84 PHE A O 1
ATOM 669 N N . VAL A 1 87 ? 25.023 28.043 15.592 1.00 29.66 85 VAL A N 1
ATOM 670 C CA . VAL A 1 87 ? 24.977 28.601 14.241 1.00 35.70 85 VAL A CA 1
ATOM 671 C C . VAL A 1 87 ? 23.701 29.386 13.982 1.00 38.70 85 VAL A C 1
ATOM 672 O O . VAL A 1 87 ? 23.578 30.069 12.964 1.00 42.18 85 VAL A O 1
ATOM 676 N N . GLY A 1 88 ? 22.748 29.282 14.902 1.00 39.85 8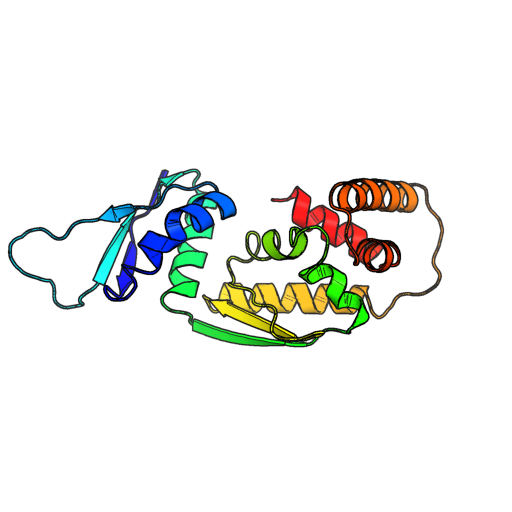6 GLY A N 1
ATOM 677 C CA . GLY A 1 88 ? 21.458 29.927 14.731 1.00 42.62 86 GLY A CA 1
ATOM 678 C C . GLY A 1 88 ? 21.453 31.346 15.268 1.00 41.16 86 GLY A C 1
ATOM 679 O O . GLY A 1 88 ? 22.416 31.780 15.909 1.00 36.38 86 GLY A O 1
ATOM 680 N N . ALA A 1 89 ? 20.366 32.058 14.992 1.00 42.02 87 ALA A N 1
ATOM 681 C CA . ALA A 1 89 ? 20.159 33.420 15.473 1.00 38.15 87 ALA A CA 1
ATOM 682 C C . ALA A 1 89 ? 21.322 34.316 15.084 1.00 37.58 87 ALA A C 1
ATOM 683 O O . ALA A 1 89 ? 21.814 35.088 15.903 1.00 37.76 87 ALA A O 1
ATOM 685 N N . GLU A 1 90 ? 21.756 34.194 13.831 1.00 38.49 88 GLU A N 1
ATOM 686 C CA . GLU A 1 90 ? 22.855 34.994 13.289 1.00 44.85 88 GLU A CA 1
ATOM 687 C C . GLU A 1 90 ? 24.103 34.919 14.163 1.00 43.32 88 GLU A C 1
ATOM 688 O O . GLU A 1 90 ? 24.802 35.918 14.345 1.00 46.67 88 GLU A O 1
ATOM 694 N N . SER A 1 91 ? 24.354 33.734 14.715 1.00 37.95 89 SER A N 1
ATOM 695 C CA . SER A 1 91 ? 25.532 33.457 15.539 1.00 34.51 89 SER A CA 1
ATOM 696 C C . SER A 1 91 ? 25.601 34.272 16.825 1.00 32.38 89 SER A C 1
ATOM 697 O O . SER A 1 91 ? 26.668 34.359 17.438 1.00 32.81 89 SER A O 1
ATOM 700 N N . LEU A 1 92 ? 24.480 34.846 17.257 1.00 28.01 90 LEU A N 1
ATOM 701 C CA . LEU A 1 92 ? 24.531 35.765 18.390 1.00 30.05 90 LEU A CA 1
ATOM 702 C C . LEU A 1 92 ? 24.778 35.057 19.728 1.00 31.87 90 LEU A C 1
ATOM 703 O O . LEU A 1 92 ? 25.412 35.627 20.622 1.00 29.25 90 LEU A O 1
ATOM 708 N N . PHE A 1 93 ? 24.319 33.814 19.871 1.00 27.94 91 PHE A N 1
ATOM 709 C CA . PHE A 1 93 ? 24.615 33.057 21.086 1.00 24.60 91 PHE A CA 1
ATOM 710 C C . PHE A 1 93 ? 26.100 32.702 21.156 1.00 25.64 91 PHE A C 1
ATOM 711 O O . PHE A 1 93 ? 26.711 32.742 22.230 1.00 28.47 91 PHE A O 1
ATOM 719 N N . LEU A 1 94 ? 26.674 32.330 20.015 1.00 24.69 92 LEU A N 1
ATOM 720 C CA . LEU A 1 94 ? 28.105 32.005 19.956 1.00 26.10 92 LEU A CA 1
ATOM 721 C C . LEU A 1 94 ? 28.917 33.262 20.280 1.00 27.55 92 LEU A C 1
ATOM 722 O O . LEU A 1 94 ? 29.859 33.222 21.064 1.00 28.82 92 LEU A O 1
ATOM 727 N N . LYS A 1 95 ? 28.520 34.380 19.684 1.00 27.64 93 LYS A N 1
ATOM 728 C CA . LYS A 1 95 ? 29.169 35.668 19.936 1.00 28.01 93 LYS A CA 1
ATOM 729 C C . LYS A 1 95 ? 29.109 36.046 21.417 1.00 27.82 93 LYS A C 1
ATOM 730 O O . LYS A 1 95 ? 30.086 36.536 21.979 1.00 28.56 93 LYS A O 1
ATOM 736 N N . SER A 1 96 ? 27.974 35.799 22.063 1.00 25.46 94 SER A N 1
ATOM 737 C CA . SER A 1 96 ? 27.844 36.143 23.476 1.00 30.01 94 SER A CA 1
ATOM 738 C C . SER A 1 96 ? 28.766 35.263 24.322 1.00 30.53 94 SER A C 1
ATOM 739 O O . SER A 1 96 ? 29.332 35.703 25.328 1.00 28.75 94 SER A O 1
ATOM 742 N N . LEU A 1 97 ? 28.897 34.010 23.916 1.00 26.04 95 LEU A N 1
ATOM 743 C CA A LEU A 1 97 ? 29.733 33.068 24.649 0.51 27.61 95 LEU A CA 1
ATOM 744 C CA B LEU A 1 97 ? 29.741 33.061 24.628 0.49 27.69 95 LEU A CA 1
ATOM 745 C C . LEU A 1 97 ? 31.200 33.484 24.531 1.00 27.61 95 LEU A C 1
ATOM 746 O O . LEU A 1 97 ? 31.954 33.401 25.503 1.00 28.20 95 LEU A O 1
ATOM 755 N N . ILE A 1 98 ? 31.590 33.948 23.348 1.00 26.62 96 ILE A N 1
ATOM 756 C CA . ILE A 1 98 ? 32.947 34.454 23.155 1.00 26.85 96 ILE A CA 1
ATOM 757 C C . ILE A 1 98 ? 33.173 35.692 24.019 1.00 30.90 96 ILE A C 1
ATOM 758 O O . ILE A 1 98 ? 34.183 35.803 24.710 1.00 26.63 96 ILE A O 1
ATOM 763 N N . GLN A 1 99 ? 32.213 36.611 23.992 1.00 27.48 97 GLN A N 1
ATOM 764 C CA . GLN A 1 99 ? 32.289 37.820 24.800 1.00 30.65 97 GLN A CA 1
ATOM 765 C C . GLN A 1 99 ? 32.380 37.486 26.283 1.00 31.89 97 GLN A C 1
ATOM 766 O O . GLN A 1 99 ? 33.118 38.130 27.029 1.00 29.39 97 GLN A O 1
ATOM 772 N N . ASP A 1 100 ? 31.612 36.487 26.710 1.00 26.14 98 ASP A N 1
ATOM 773 C CA . ASP A 1 100 ? 31.508 36.154 28.130 1.00 30.36 98 ASP A CA 1
ATOM 774 C C . ASP A 1 100 ? 32.744 35.409 28.652 1.00 28.32 98 ASP A C 1
ATOM 775 O O . ASP A 1 100 ? 33.184 35.647 29.774 1.00 33.26 98 ASP A O 1
ATOM 780 N N . THR A 1 101 ? 33.289 34.504 27.847 1.00 22.54 99 THR A N 1
ATOM 781 C CA . THR A 1 101 ? 34.387 33.650 28.312 1.00 29.24 99 THR A CA 1
ATOM 782 C C . THR A 1 101 ? 35.762 34.140 27.880 1.00 30.42 99 THR A C 1
ATOM 783 O O . THR A 1 101 ? 36.763 33.717 28.450 1.00 28.20 99 THR A O 1
ATOM 787 N N . CYS A 1 102 ? 35.798 34.989 26.854 1.00 25.18 100 CYS A N 1
ATOM 788 C CA . CYS A 1 102 ? 37.050 35.454 26.229 1.00 25.15 100 CYS A CA 1
ATOM 789 C C . CYS A 1 102 ? 37.806 34.323 25.548 1.00 30.36 100 CYS A C 1
ATOM 790 O O . CYS A 1 102 ? 39.000 34.460 25.252 1.00 25.04 100 CYS A O 1
ATOM 793 N N . ALA A 1 103 ? 37.122 33.209 25.299 1.00 28.49 101 ALA A N 1
ATOM 794 C CA . ALA A 1 103 ? 37.714 32.135 24.503 1.00 29.49 101 ALA A CA 1
ATOM 795 C C . ALA A 1 103 ? 37.314 32.261 23.038 1.00 28.80 101 ALA A C 1
ATOM 796 O O . ALA A 1 103 ? 36.229 32.761 22.713 1.00 29.13 101 ALA A O 1
ATOM 798 N N . ASP A 1 104 ? 38.206 31.807 22.163 1.00 22.22 102 ASP A N 1
ATOM 799 C CA . ASP A 1 104 ? 37.962 31.767 20.725 1.00 26.52 102 ASP A CA 1
ATOM 800 C C . ASP A 1 104 ? 37.207 30.476 20.406 1.00 30.93 102 ASP A C 1
ATOM 801 O O . ASP A 1 104 ? 37.736 29.385 20.623 1.00 29.23 102 ASP A O 1
ATOM 806 N N . LEU A 1 105 ? 35.976 30.595 19.908 1.00 23.74 103 LEU A N 1
ATOM 807 C CA . LEU A 1 105 ? 35.148 29.403 19.663 1.00 30.06 103 LEU A CA 1
ATOM 808 C C . LEU A 1 105 ? 34.919 29.197 18.183 1.00 35.39 103 LEU A C 1
ATOM 809 O O . LEU A 1 105 ? 34.466 30.110 17.497 1.00 32.55 103 LEU A O 1
ATOM 814 N N . CYS A 1 106 ? 35.195 27.986 17.698 1.00 32.13 104 CYS A N 1
ATOM 815 C CA A CYS A 1 106 ? 35.120 27.693 16.270 0.47 31.20 104 CYS A CA 1
ATOM 816 C CA B CYS A 1 106 ? 35.122 27.698 16.270 0.53 31.13 104 CYS A CA 1
ATOM 817 C C . CYS A 1 106 ? 34.216 26.499 15.993 1.00 36.91 104 CYS A C 1
ATOM 818 O O . CYS A 1 106 ? 34.376 25.446 16.613 1.00 39.40 104 CYS A O 1
ATOM 823 N N . ILE A 1 107 ? 33.271 26.662 15.064 1.00 31.55 105 ILE A N 1
ATOM 824 C CA . ILE A 1 107 ? 32.396 25.563 14.659 1.00 35.56 105 ILE A CA 1
ATOM 825 C C . ILE A 1 107 ? 33.119 24.618 13.710 1.00 39.11 105 ILE A C 1
ATOM 826 O O . ILE A 1 107 ? 33.355 24.959 12.551 1.00 42.96 105 ILE A O 1
ATOM 831 N N . LEU A 1 108 ? 33.449 23.425 14.186 1.00 43.66 106 LEU A N 1
ATOM 832 C CA . LEU A 1 108 ? 34.243 22.496 13.389 1.00 42.58 106 LEU A CA 1
ATOM 833 C C . LEU A 1 108 ? 33.404 21.521 12.568 1.00 48.60 106 LEU A C 1
ATOM 834 O O . LEU A 1 108 ? 33.807 21.124 11.474 1.00 51.39 106 LEU A O 1
ATOM 839 N N . ASP A 1 109 ? 32.246 21.150 13.102 1.00 47.67 107 ASP A N 1
ATOM 840 C CA . ASP A 1 109 ? 31.337 20.193 12.475 1.00 44.02 107 ASP A CA 1
ATOM 841 C C . ASP A 1 109 ? 30.051 20.201 13.282 1.00 44.42 107 ASP A C 1
ATOM 842 O O . ASP A 1 109 ? 30.016 20.760 14.373 1.00 41.11 107 ASP A O 1
ATOM 847 N N . ILE A 1 110 ? 28.991 19.597 12.757 1.00 46.18 108 ILE A N 1
ATOM 848 C CA . ILE A 1 110 ? 27.755 19.477 13.525 1.00 47.01 108 ILE A CA 1
ATOM 849 C C . ILE A 1 110 ? 28.020 18.620 14.766 1.00 47.51 108 ILE A C 1
ATOM 850 O O . ILE A 1 110 ? 28.328 17.442 14.653 1.00 56.50 108 ILE A O 1
ATOM 855 N N . GLY A 1 111 ? 27.929 19.227 15.947 1.00 40.22 109 GLY A N 1
ATOM 856 C CA . GLY A 1 111 ? 28.191 18.521 17.189 1.00 43.58 109 GLY A CA 1
ATOM 857 C C . GLY A 1 111 ? 29.615 18.695 17.704 1.00 45.33 109 GLY A C 1
ATOM 858 O O . GLY A 1 111 ? 30.023 18.050 18.667 1.00 43.80 109 GLY A O 1
ATOM 859 N N . LEU A 1 112 ? 30.382 19.572 17.075 1.00 41.57 110 LEU A N 1
ATOM 860 C CA . LEU A 1 112 ? 31.782 19.710 17.468 1.00 38.11 110 LEU A CA 1
ATOM 861 C C . LEU A 1 112 ? 32.288 21.139 17.415 1.00 34.45 110 LEU A C 1
ATOM 862 O O . LEU A 1 112 ? 32.306 21.761 16.356 1.00 36.33 110 LEU A O 1
ATOM 867 N N . LEU A 1 113 ? 32.723 21.626 18.570 1.00 32.63 111 LEU A N 1
ATOM 868 C CA . LEU A 1 113 ? 33.318 22.945 18.704 1.00 33.92 111 LEU A CA 1
ATOM 869 C C . LEU A 1 113 ? 34.795 22.851 19.043 1.00 34.29 111 LEU A C 1
ATOM 870 O O . LEU A 1 113 ? 35.200 21.968 19.790 1.00 37.37 111 LEU A O 1
ATOM 875 N N . GLY A 1 114 ? 35.586 23.776 18.508 1.00 30.29 112 GLY A N 1
ATOM 876 C CA . GLY A 1 114 ? 36.981 23.916 18.880 1.00 30.47 112 GLY A CA 1
ATOM 877 C C . GLY A 1 114 ? 37.087 25.128 19.777 1.00 30.00 112 GLY A C 1
ATOM 878 O O . GLY A 1 114 ? 36.492 26.172 19.488 1.00 27.94 112 GLY A O 1
ATOM 879 N N . ILE A 1 115 ? 37.802 24.984 20.888 1.00 26.56 113 ILE A N 1
ATOM 880 C CA . ILE A 1 115 ? 37.902 26.060 21.871 1.00 24.26 113 ILE A CA 1
ATOM 881 C C . ILE A 1 115 ? 39.372 26.373 22.142 1.00 28.08 113 ILE A C 1
ATOM 882 O O . ILE A 1 115 ? 40.135 25.485 22.494 1.00 27.94 113 ILE A O 1
ATOM 887 N N . ARG A 1 116 ? 39.779 27.623 21.967 1.00 25.55 114 ARG A N 1
ATOM 888 C CA . ARG A 1 116 ? 41.182 27.954 22.207 1.00 30.44 114 ARG A CA 1
ATOM 889 C C . ARG A 1 116 ? 41.328 29.334 22.827 1.00 28.67 114 ARG A C 1
ATOM 890 O O . ARG A 1 116 ? 40.433 30.177 22.734 1.00 28.49 114 ARG A O 1
ATOM 898 N N . GLY A 1 117 ? 42.465 29.559 23.474 1.00 24.59 115 GLY A N 1
ATOM 899 C CA . GLY A 1 117 ? 42.712 30.825 24.135 1.00 28.85 115 GLY A CA 1
ATOM 900 C C . GLY A 1 117 ? 43.479 30.599 25.420 1.00 29.99 115 GLY A C 1
ATOM 901 O O . GLY A 1 117 ? 44.233 29.626 25.533 1.00 27.57 115 GLY A O 1
ATOM 902 N N . SER A 1 118 ? 43.300 31.493 26.391 1.00 26.71 116 SER A N 1
ATOM 903 C CA . SER A 1 118 ? 43.969 31.325 27.677 1.00 30.90 116 SER A CA 1
ATOM 904 C C . SER A 1 118 ? 43.355 30.118 28.362 1.00 30.89 116 SER A C 1
ATOM 905 O O . SER A 1 118 ? 42.187 29.793 28.121 1.00 28.57 116 SER A O 1
ATOM 908 N N . ALA A 1 119 ? 44.130 29.454 29.217 1.00 28.96 117 ALA A N 1
ATOM 909 C CA . ALA A 1 119 ? 43.648 28.235 29.857 1.00 31.09 117 ALA A CA 1
ATOM 910 C C . ALA A 1 119 ? 42.340 28.471 30.605 1.00 31.95 117 ALA A C 1
ATOM 911 O O . ALA A 1 119 ? 41.404 27.675 30.515 1.00 31.74 117 ALA A O 1
ATOM 913 N N . GLU A 1 120 ? 42.271 29.565 31.347 1.00 33.23 118 GLU A N 1
ATOM 914 C CA . GLU A 1 120 ? 41.094 29.824 32.163 1.00 34.49 118 GLU A CA 1
ATOM 915 C C . GLU A 1 120 ? 39.858 30.115 31.291 1.00 29.77 118 GLU A C 1
ATOM 916 O O . GLU A 1 120 ? 38.749 29.697 31.624 1.00 31.86 118 GLU A O 1
ATOM 922 N N . ALA A 1 121 ? 40.050 30.821 30.178 1.00 29.35 119 ALA A N 1
ATOM 923 C CA . ALA A 1 121 ? 38.946 31.104 29.257 1.00 27.19 119 ALA A CA 1
ATOM 924 C C . ALA A 1 121 ? 38.418 29.815 28.637 1.00 31.21 119 ALA A C 1
ATOM 925 O O . ALA A 1 121 ? 37.205 29.626 28.480 1.00 28.50 119 ALA A O 1
ATOM 927 N N . VAL A 1 122 ? 39.337 28.929 28.271 1.00 28.31 120 VAL A N 1
ATOM 928 C CA . VAL A 1 122 ? 38.966 27.661 27.657 1.00 29.56 120 VAL A CA 1
ATOM 929 C C . VAL A 1 122 ? 38.237 26.788 28.675 1.00 28.26 120 VAL A C 1
ATOM 930 O O . VAL A 1 122 ? 37.207 26.193 28.368 1.00 29.88 120 VAL A O 1
ATOM 934 N N . VAL A 1 123 ? 38.769 26.727 29.892 1.00 31.27 121 VAL A N 1
ATOM 935 C CA . VAL A 1 123 ? 38.160 25.931 30.956 1.00 31.01 121 VAL A CA 1
ATOM 936 C C . VAL A 1 123 ? 36.732 26.409 31.236 1.00 33.52 121 VAL A C 1
ATOM 937 O O . VAL A 1 123 ? 35.800 25.604 31.338 1.00 36.51 121 VAL A O 1
ATOM 941 N N . MET A 1 124 ? 36.565 27.725 31.329 1.00 31.86 122 MET A N 1
ATOM 942 C CA . MET A 1 124 ? 35.251 28.329 31.556 1.00 36.98 122 MET A CA 1
ATOM 943 C C . MET A 1 124 ? 34.276 28.027 30.429 1.00 34.24 122 MET A C 1
ATOM 944 O O . MET A 1 124 ? 33.116 27.694 30.672 1.00 36.67 122 MET A O 1
ATOM 949 N N . ALA A 1 125 ? 34.746 28.173 29.193 1.00 30.25 123 ALA A N 1
ATOM 950 C CA . ALA A 1 125 ? 33.890 27.976 28.035 1.00 26.63 123 ALA A CA 1
ATOM 951 C C . ALA A 1 125 ? 33.402 26.534 27.973 1.00 30.30 123 ALA A C 1
ATOM 952 O O . ALA A 1 125 ? 32.214 26.285 27.726 1.00 30.65 123 ALA A O 1
ATOM 954 N N . ARG A 1 126 ? 34.308 25.584 28.200 1.00 31.32 124 ARG A N 1
ATOM 955 C CA . ARG A 1 126 ? 33.927 24.169 28.169 1.00 27.43 124 ARG A CA 1
ATOM 956 C C . ARG A 1 126 ? 32.904 23.865 29.255 1.00 33.25 124 ARG A C 1
ATOM 957 O O . ARG A 1 126 ? 31.924 23.152 29.019 1.00 34.36 124 ARG A O 1
ATOM 965 N N . SER A 1 127 ? 33.137 24.401 30.447 1.00 34.73 125 SER A N 1
ATOM 966 C CA . SER A 1 127 ? 32.209 24.201 31.547 1.00 39.26 125 SER A CA 1
ATOM 967 C C . SER A 1 127 ? 30.820 24.740 31.194 1.00 39.07 125 SER A C 1
ATOM 968 O O . SER A 1 127 ? 29.814 24.089 31.468 1.00 37.81 125 SER A O 1
ATOM 971 N N . HIS A 1 128 ? 30.763 25.911 30.564 1.00 32.67 126 HIS A N 1
ATOM 972 C CA . HIS A 1 128 ? 29.474 26.494 30.175 1.00 39.22 126 HIS A CA 1
ATOM 973 C C . HIS A 1 128 ? 28.744 25.645 29.145 1.00 37.10 126 HIS A C 1
ATOM 974 O O . HIS A 1 128 ? 27.528 25.456 29.233 1.00 37.56 126 HIS A O 1
ATOM 981 N N . ILE A 1 129 ? 29.479 25.142 28.158 1.00 32.16 127 ILE A N 1
ATOM 982 C CA . ILE A 1 129 ? 28.872 24.309 27.125 1.00 38.27 127 ILE A CA 1
ATOM 983 C C . ILE A 1 129 ? 28.370 22.967 27.678 1.00 43.85 127 ILE A C 1
ATOM 984 O O . ILE A 1 129 ? 27.245 22.548 27.376 1.00 45.11 127 ILE A O 1
ATOM 989 N N . GLN A 1 130 ? 29.180 22.306 28.502 1.00 41.65 128 GLN A N 1
ATOM 990 C CA . GLN A 1 130 ? 28.744 21.072 29.164 1.00 42.00 128 GLN A CA 1
ATOM 991 C C . GLN A 1 130 ? 27.483 21.320 29.983 1.00 37.52 128 GLN A C 1
ATOM 992 O O . GLN A 1 130 ? 26.604 20.465 30.068 1.00 38.78 128 GLN A O 1
ATOM 998 N N . GLN A 1 131 ? 27.394 22.503 30.580 1.00 37.82 129 GLN A N 1
ATOM 999 C CA . GLN A 1 131 ? 26.212 22.878 31.349 1.00 42.99 129 GLN A CA 1
ATOM 1000 C C . GLN A 1 131 ? 24.985 23.053 30.445 1.00 44.20 129 GLN A C 1
ATOM 1001 O O . GLN A 1 131 ? 23.871 22.651 30.820 1.00 41.02 129 GLN A O 1
ATOM 1007 N N . PHE A 1 132 ? 25.180 23.641 29.262 1.00 41.44 130 PHE A N 1
ATOM 1008 C CA . PHE A 1 132 ? 24.087 23.730 28.283 1.00 39.64 130 PHE A CA 1
ATOM 1009 C C . PHE A 1 132 ? 23.609 22.330 27.913 1.00 40.07 130 PHE A C 1
ATOM 1010 O O . PHE A 1 132 ? 22.406 22.062 27.847 1.00 36.22 130 PHE A O 1
ATOM 1018 N N . VAL A 1 133 ? 24.568 21.441 27.664 1.00 36.96 131 VAL A N 1
ATOM 1019 C CA . VAL A 1 133 ? 24.245 20.077 27.262 1.00 46.46 131 VAL A CA 1
ATOM 1020 C C . VAL A 1 133 ? 23.457 19.355 28.352 1.00 43.55 131 VAL A C 1
ATOM 1021 O O . VAL A 1 133 ? 22.498 18.632 28.064 1.00 46.45 131 VAL A O 1
ATOM 1025 N N . LYS A 1 134 ? 23.844 19.572 29.604 1.00 43.40 132 LYS A N 1
ATOM 1026 C CA . LYS A 1 134 ? 23.132 18.981 30.732 1.00 52.25 132 LYS A CA 1
ATOM 1027 C C . LYS A 1 134 ? 21.665 19.405 30.743 1.00 50.49 132 LYS A C 1
ATOM 1028 O O . LYS A 1 134 ? 20.769 18.571 30.921 1.00 46.93 132 LYS A O 1
ATOM 1034 N N . LEU A 1 135 ? 21.424 20.699 30.539 1.00 49.24 133 LEU A N 1
ATOM 1035 C CA . LEU A 1 135 ? 20.062 21.240 30.478 1.00 52.63 133 LEU A CA 1
ATOM 1036 C C . LEU A 1 135 ? 19.279 20.652 29.309 1.00 51.92 133 LEU A C 1
ATOM 1037 O O . LEU A 1 135 ? 18.105 20.293 29.446 1.00 54.51 133 LEU A O 1
ATOM 1042 N N . PHE A 1 136 ? 19.940 20.552 28.160 1.00 46.83 134 PHE A N 1
ATOM 1043 C CA . PHE A 1 136 ? 19.315 19.991 26.968 1.00 50.61 134 PHE A CA 1
ATOM 1044 C C . PHE A 1 136 ? 18.920 18.522 27.137 1.00 52.46 134 PHE A C 1
ATOM 1045 O O . PHE A 1 136 ? 17.864 18.104 26.662 1.00 51.45 134 PHE A O 1
ATOM 1053 N N . GLU A 1 137 ? 19.769 17.740 27.803 1.00 59.82 135 GLU A N 1
ATOM 1054 C CA A GLU A 1 137 ? 19.569 16.292 27.868 0.57 67.78 135 GLU A CA 1
ATOM 1055 C CA B GLU A 1 137 ? 19.580 16.289 27.880 0.43 67.58 135 GLU A CA 1
ATOM 1056 C C . GLU A 1 137 ? 18.480 15.869 28.851 1.00 77.60 135 GLU A C 1
ATOM 1057 O O . GLU A 1 137 ? 17.533 15.187 28.461 1.00 84.78 135 GLU A O 1
ATOM 1068 N N . ASN A 1 138 ? 18.601 16.250 30.121 1.00 89.47 136 ASN A N 1
ATOM 1069 C CA . ASN A 1 138 ? 17.552 15.867 31.064 1.00 100.53 136 ASN A CA 1
ATOM 1070 C C . ASN A 1 138 ? 16.387 16.841 30.971 1.00 98.92 136 ASN A C 1
ATOM 1071 O O . ASN A 1 138 ? 16.160 17.673 31.854 1.00 94.01 136 ASN A O 1
ATOM 1076 N N . LYS A 1 139 ? 15.660 16.712 29.867 1.00 102.15 137 LYS A N 1
ATOM 1077 C CA . LYS A 1 139 ? 14.432 17.444 29.630 1.00 105.11 137 LYS A CA 1
ATOM 1078 C C . LYS A 1 139 ? 13.265 16.460 29.574 1.00 113.99 137 LYS A C 1
ATOM 1079 O O . LYS A 1 139 ? 13.306 15.472 28.838 1.00 115.72 137 LYS A O 1
ATOM 1081 N N . GLU A 1 140 ? 12.238 16.727 30.372 1.00 116.91 138 GLU A N 1
ATOM 1082 C CA . GLU A 1 140 ? 11.022 15.926 30.361 1.00 119.55 138 GLU A CA 1
ATOM 1083 C C . GLU A 1 140 ? 9.818 16.845 30.501 1.00 121.65 138 GLU A C 1
ATOM 1084 O O . GLU A 1 140 ? 9.975 18.058 30.679 1.00 116.39 138 GLU A O 1
ATOM 1086 N N . ASN A 1 141 ? 8.622 16.267 30.416 1.00 128.18 139 ASN A N 1
ATOM 1087 C CA . ASN A 1 141 ? 7.391 17.026 30.612 1.00 128.79 139 ASN A CA 1
ATOM 1088 C C . ASN A 1 141 ? 7.331 17.593 32.027 1.00 128.44 139 ASN A C 1
ATOM 1089 O O . ASN A 1 141 ? 7.442 16.863 33.016 1.00 130.42 139 ASN A O 1
ATOM 1091 N N . LEU A 1 142 ? 7.156 18.904 32.111 1.00 125.78 140 LEU A N 1
ATOM 1092 C CA . LEU A 1 142 ? 7.229 19.595 33.380 1.00 125.38 140 LEU A CA 1
ATOM 1093 C C . LEU A 1 142 ? 6.090 20.597 33.558 1.00 128.36 140 LEU A C 1
ATOM 1094 O O . LEU A 1 142 ? 5.470 21.011 32.580 1.00 124.94 140 LEU A O 1
ATOM 1096 N N . PRO A 1 143 ? 5.807 20.973 34.825 1.00 135.85 141 PRO A N 1
ATOM 1097 C CA . PRO A 1 143 ? 4.849 21.992 35.263 1.00 139.41 141 PRO A CA 1
ATOM 1098 C C . PRO A 1 143 ? 4.752 23.189 34.334 1.00 133.35 141 PRO A C 1
ATOM 1099 O O . PRO A 1 143 ? 5.762 23.656 33.797 1.00 128.00 141 PRO A O 1
ATOM 1103 N N . SER A 1 144 ? 3.529 23.664 34.141 1.00 132.77 142 SER A N 1
ATOM 1104 C CA . SER A 1 144 ? 3.299 24.922 33.464 1.00 125.70 142 SER A CA 1
ATOM 1105 C C . SER A 1 144 ? 3.374 26.037 34.492 1.00 117.98 142 SER A C 1
ATOM 1106 O O . SER A 1 144 ? 3.051 25.832 35.660 1.00 124.88 142 SER A O 1
ATOM 1109 N N . SER A 1 145 ? 3.803 27.216 34.066 1.00 100.33 143 SER A N 1
ATOM 1110 C CA . SER A 1 145 ? 3.855 28.361 34.963 1.00 86.82 143 SER A CA 1
ATOM 1111 C C . SER A 1 145 ? 3.823 29.630 34.136 1.00 78.65 143 SER A C 1
ATOM 1112 O O . SER A 1 145 ? 4.181 29.614 32.955 1.00 76.24 143 SER A O 1
ATOM 1115 N N . GLN A 1 146 ? 3.386 30.724 34.750 1.00 68.79 144 GLN A N 1
ATOM 1116 C CA . GLN A 1 146 ? 3.458 32.023 34.101 1.00 71.06 144 GLN A CA 1
ATOM 1117 C C . GLN A 1 146 ? 4.922 32.355 33.782 1.00 69.48 144 GLN A C 1
ATOM 1118 O O . GLN A 1 146 ? 5.230 32.758 32.661 1.00 68.30 144 GLN A O 1
ATOM 1124 N N . LYS A 1 147 ? 5.816 32.155 34.753 1.00 67.50 145 LYS A N 1
ATOM 1125 C CA . LYS A 1 147 ? 7.255 32.396 34.568 1.00 63.34 145 LYS A CA 1
ATOM 1126 C C . LYS A 1 147 ? 7.843 31.681 33.342 1.00 59.86 145 LYS A C 1
ATOM 1127 O O . LYS A 1 147 ? 8.713 32.219 32.649 1.00 55.30 145 LYS A O 1
ATOM 1129 N N . GLU A 1 148 ? 7.363 30.469 33.083 1.00 57.52 146 GLU A N 1
ATOM 1130 C CA . GLU A 1 148 ? 7.788 29.705 31.916 1.00 58.48 146 GLU A CA 1
ATOM 1131 C C . GLU A 1 148 ? 7.322 30.377 30.630 1.00 48.45 146 GLU A C 1
ATOM 1132 O O . GLU A 1 148 ? 8.059 30.441 29.645 1.00 44.53 146 GLU A O 1
ATOM 1138 N N . SER A 1 149 ? 6.093 30.882 30.644 1.00 46.95 147 SER A N 1
ATOM 1139 C CA . SER A 1 149 ? 5.542 31.506 29.454 1.00 48.56 147 SER A CA 1
ATOM 1140 C C . SER A 1 149 ? 6.268 32.812 29.130 1.00 45.22 147 SER A C 1
ATOM 1141 O O . SER A 1 149 ? 6.461 33.129 27.965 1.00 39.94 147 SER A O 1
ATOM 1144 N N . GLU A 1 150 ? 6.693 33.555 30.148 1.00 49.71 148 GLU A N 1
ATOM 1145 C CA . GLU A 1 150 ? 7.393 34.811 29.886 1.00 50.49 148 GLU A CA 1
ATOM 1146 C C . GLU A 1 150 ? 8.774 34.568 29.271 1.00 42.13 148 GLU A C 1
ATOM 1147 O O . GLU A 1 150 ? 9.180 35.287 28.359 1.00 43.27 148 GLU A O 1
ATOM 1153 N N . VAL A 1 151 ? 9.475 33.540 29.741 1.00 40.11 149 VAL A N 1
ATOM 1154 C CA . VAL A 1 151 ? 10.768 33.162 29.155 1.00 35.12 149 VAL A CA 1
ATOM 1155 C C . VAL A 1 151 ? 10.599 32.684 27.707 1.00 29.91 149 VAL A C 1
ATOM 1156 O O . VAL A 1 151 ? 11.327 33.104 26.816 1.00 33.69 149 VAL A O 1
ATOM 1160 N N . LYS A 1 152 ? 9.612 31.829 27.469 1.00 40.16 150 LYS A N 1
ATOM 1161 C CA . LYS A 1 152 ? 9.351 31.349 26.119 1.00 36.78 150 LYS A CA 1
ATOM 1162 C C . LYS A 1 152 ? 9.004 32.503 25.174 1.00 35.78 150 LYS A C 1
ATOM 1163 O O . LYS A 1 152 ? 9.494 32.543 24.053 1.00 33.89 150 LYS A O 1
ATOM 1169 N N . ARG A 1 153 ? 8.176 33.445 25.629 1.00 34.42 151 ARG A N 1
ATOM 1170 C CA . ARG A 1 153 ? 7.824 34.611 24.807 1.00 31.84 151 ARG A CA 1
ATOM 1171 C C . ARG A 1 153 ? 9.029 35.485 24.502 1.00 32.87 151 ARG A C 1
ATOM 1172 O O . ARG A 1 153 ? 9.204 35.944 23.378 1.00 34.07 151 ARG A O 1
ATOM 1180 N N . GLU A 1 154 ? 9.853 35.720 25.516 1.00 31.60 152 GLU A N 1
ATOM 1181 C CA . GLU A 1 154 ? 11.031 36.556 25.367 1.00 30.94 152 GLU A C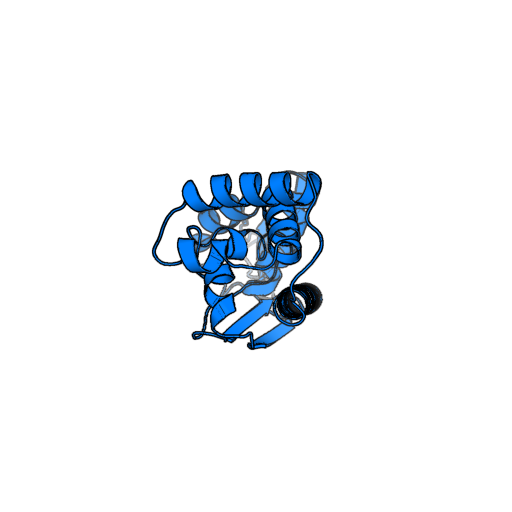A 1
ATOM 1182 C C . GLU A 1 154 ? 12.046 35.892 24.434 1.00 32.97 152 GLU A C 1
ATOM 1183 O O . GLU A 1 154 ? 12.632 36.530 23.555 1.00 31.39 152 GLU A O 1
ATOM 1189 N N . PHE A 1 155 ? 12.239 34.593 24.622 1.00 29.09 153 PHE A N 1
ATOM 1190 C CA . PHE A 1 155 ? 13.145 33.840 23.768 1.00 31.38 153 PHE A CA 1
ATOM 1191 C C . PHE A 1 155 ? 12.649 33.848 22.321 1.00 26.59 153 PHE A C 1
ATOM 1192 O O . PHE A 1 155 ? 13.428 34.037 21.390 1.00 27.60 153 PHE A O 1
ATOM 1200 N N . LYS A 1 156 ? 11.352 33.628 22.135 1.00 29.78 154 LYS A N 1
ATOM 1201 C CA . LYS A 1 156 ? 10.803 33.581 20.790 1.00 28.51 154 LYS A CA 1
ATOM 1202 C C . LYS A 1 156 ? 10.965 34.925 20.093 1.00 27.42 154 LYS A C 1
ATOM 1203 O O . LYS A 1 156 ? 11.345 34.958 18.933 1.00 32.39 154 LYS A O 1
ATOM 1209 N N . GLN A 1 157 ? 10.677 36.023 20.789 1.00 28.14 155 GLN A N 1
ATOM 1210 C CA . GLN A 1 157 ? 10.857 37.344 20.173 1.00 31.96 155 GLN A CA 1
ATOM 1211 C C . GLN A 1 157 ? 12.303 37.546 19.711 1.00 29.22 155 GLN A C 1
ATOM 1212 O O . GLN A 1 157 ? 12.543 37.994 18.589 1.00 31.06 155 GLN A O 1
ATOM 1218 N N . PHE A 1 158 ? 13.258 37.191 20.563 1.00 27.48 156 PHE A N 1
ATOM 1219 C CA . PHE A 1 158 ? 14.676 37.330 20.200 1.00 29.54 156 PHE A CA 1
ATOM 1220 C C . PHE A 1 158 ? 15.035 36.534 18.950 1.00 29.28 156 PHE A C 1
ATOM 1221 O O . PHE A 1 158 ? 15.598 37.068 17.994 1.00 32.86 156 PHE A O 1
ATOM 1229 N N . VAL A 1 159 ? 14.714 35.246 18.963 1.00 29.40 157 VAL A N 1
ATOM 1230 C CA . VAL A 1 159 ? 15.063 34.371 17.851 1.00 28.08 157 VAL A CA 1
ATOM 1231 C C . VAL A 1 159 ? 14.290 34.708 16.570 1.00 32.57 157 VAL A C 1
ATOM 1232 O O . VAL A 1 159 ? 14.831 34.604 15.467 1.00 32.79 157 VAL A O 1
ATOM 1236 N N . GLU A 1 160 ? 13.040 35.147 16.706 1.00 32.76 158 GLU A N 1
ATOM 1237 C CA . GLU A 1 160 ? 12.275 35.562 15.527 1.00 39.35 158 GLU A CA 1
ATOM 1238 C C . GLU A 1 160 ? 12.827 36.862 14.925 1.00 43.19 158 GLU A C 1
ATOM 1239 O O . GLU A 1 160 ? 12.631 37.141 13.740 1.00 45.59 158 GLU A O 1
ATOM 1245 N N . ALA A 1 161 ? 13.516 37.650 15.744 1.00 38.09 159 ALA A N 1
ATOM 1246 C CA . ALA A 1 161 ? 14.171 38.866 15.264 1.00 40.25 159 ALA A CA 1
ATOM 1247 C C . ALA A 1 161 ? 15.424 38.530 14.469 1.00 40.79 159 ALA A C 1
ATOM 1248 O O . ALA A 1 161 ? 16.016 39.399 13.836 1.00 39.68 159 ALA A O 1
ATOM 1250 N N . HIS A 1 162 ? 15.829 37.263 14.520 1.00 40.44 160 HIS A N 1
ATOM 1251 C CA . HIS A 1 162 ? 17.019 36.798 13.819 1.00 37.84 160 HIS A CA 1
ATOM 1252 C C . HIS A 1 162 ? 16.731 35.470 13.132 1.00 38.54 160 HIS A C 1
ATOM 1253 O O . HIS A 1 162 ? 17.483 34.504 13.266 1.00 46.26 160 HIS A O 1
ATOM 1260 N N . ALA A 1 163 ? 15.641 35.438 12.372 1.00 39.82 161 ALA A N 1
ATOM 1261 C CA . ALA A 1 163 ? 15.088 34.186 11.858 1.00 45.14 161 ALA A CA 1
ATOM 1262 C C . ALA A 1 163 ? 15.940 33.553 10.757 1.00 49.31 161 ALA A C 1
ATOM 1263 O O . ALA A 1 163 ? 16.403 34.231 9.844 1.00 57.06 161 ALA A O 1
ATOM 1265 N N . ASP A 1 164 ? 16.137 32.243 10.862 1.00 46.81 162 ASP A N 1
ATOM 1266 C CA . ASP A 1 164 ? 16.864 31.480 9.856 1.00 50.25 162 ASP A CA 1
ATOM 1267 C C . ASP A 1 164 ? 16.343 30.041 9.833 1.00 49.73 162 ASP A C 1
ATOM 1268 O O . ASP A 1 164 ? 15.233 29.773 10.298 1.00 47.61 162 ASP A O 1
ATOM 1273 N N . ASN A 1 165 ? 17.148 29.122 9.305 1.00 44.67 163 ASN A N 1
ATOM 1274 C CA . ASN A 1 165 ? 16.756 27.718 9.208 1.00 43.63 163 ASN A CA 1
ATOM 1275 C C . ASN A 1 165 ? 16.841 26.971 10.537 1.00 44.48 163 ASN A C 1
ATOM 1276 O O . ASN A 1 165 ? 16.502 25.790 10.618 1.00 43.30 163 ASN A O 1
ATOM 1281 N N . TYR A 1 166 ? 17.303 27.657 11.576 1.00 42.22 164 TYR A N 1
ATOM 1282 C CA . TYR A 1 166 ? 17.492 27.014 12.870 1.00 41.07 164 TYR A CA 1
ATOM 1283 C C . TYR A 1 166 ? 16.466 27.488 13.885 1.00 35.00 164 TYR A C 1
ATOM 1284 O O . TYR A 1 166 ? 16.429 26.998 15.009 1.00 37.39 164 TYR A O 1
ATOM 1293 N N . THR A 1 167 ? 15.629 28.431 13.467 1.00 34.53 165 THR A N 1
ATOM 1294 C CA . THR A 1 167 ? 14.636 29.037 14.347 1.00 34.74 165 THR A CA 1
ATOM 1295 C C . THR A 1 167 ? 13.716 27.991 14.992 1.00 37.26 165 THR A C 1
ATOM 1296 O O . THR A 1 167 ? 13.497 28.023 16.201 1.00 35.70 165 THR A O 1
ATOM 1300 N N . MET A 1 168 ? 13.200 27.054 14.200 1.00 38.83 166 MET A N 1
ATOM 1301 C CA . MET A 1 168 ? 12.323 26.021 14.749 1.00 40.31 166 MET A CA 1
ATOM 1302 C C . MET A 1 168 ? 13.068 25.097 15.718 1.00 39.45 166 MET A C 1
ATOM 1303 O O . MET A 1 168 ? 12.509 24.687 16.738 1.00 37.21 166 MET A O 1
ATOM 1308 N N . ASP A 1 169 ? 14.320 24.765 15.406 1.00 38.31 167 ASP A N 1
ATOM 1309 C CA . ASP A 1 169 ? 15.134 23.955 16.314 1.00 35.45 167 ASP A CA 1
ATOM 1310 C C . ASP A 1 169 ? 15.375 24.668 17.647 1.00 30.55 167 ASP A C 1
ATOM 1311 O O . ASP A 1 169 ? 15.439 24.032 18.700 1.00 32.69 167 ASP A O 1
ATOM 1316 N N . LEU A 1 170 ? 15.521 25.986 17.601 1.00 29.17 168 LEU A N 1
ATOM 1317 C CA . LEU A 1 170 ? 15.744 26.753 18.813 1.00 31.14 168 LEU A CA 1
ATOM 1318 C C . LEU A 1 170 ? 14.475 26.802 19.653 1.00 28.92 168 LEU A C 1
ATOM 1319 O O . LEU A 1 170 ? 14.532 26.743 20.882 1.00 26.59 168 LEU A O 1
ATOM 1324 N N . LEU A 1 171 ? 13.330 26.931 18.986 1.00 27.81 169 LEU A N 1
ATOM 1325 C CA . LEU A 1 171 ? 12.065 27.096 19.689 1.00 27.32 169 LEU A CA 1
ATOM 1326 C C . LEU A 1 171 ? 11.649 25.842 20.464 1.00 34.99 169 LEU A C 1
ATOM 1327 O O . LEU A 1 171 ? 10.824 25.928 21.375 1.00 38.12 169 LEU A O 1
ATOM 1332 N N . ILE A 1 172 ? 12.216 24.684 20.114 1.00 31.49 170 ILE A N 1
ATOM 1333 C CA . ILE A 1 172 ? 11.865 23.446 20.816 1.00 34.12 170 ILE A CA 1
ATOM 1334 C C . ILE A 1 172 ? 12.872 23.091 21.910 1.00 30.56 170 ILE A C 1
ATOM 1335 O O . ILE A 1 172 ? 12.744 22.057 22.565 1.00 34.61 170 ILE A O 1
ATOM 1340 N N . LEU A 1 173 ? 13.861 23.957 22.116 1.00 28.03 171 LEU A N 1
ATOM 1341 C CA . LEU A 1 173 ? 14.795 23.784 23.217 1.00 31.42 171 LEU A CA 1
ATOM 1342 C C . LEU A 1 173 ? 14.044 23.835 24.546 1.00 35.61 171 LEU A C 1
ATOM 1343 O O . LEU A 1 173 ? 13.030 24.511 24.652 1.00 39.06 171 LEU A O 1
ATOM 1348 N N . PRO A 1 174 ? 14.541 23.112 25.561 1.00 31.80 172 PRO A N 1
ATOM 1349 C CA . PRO A 1 174 ? 13.990 23.177 26.918 1.00 37.48 172 PRO A CA 1
ATOM 1350 C C . PRO A 1 174 ? 13.991 24.604 27.457 1.00 36.03 172 PRO A C 1
ATOM 1351 O O . PRO A 1 174 ? 14.906 25.374 27.160 1.00 33.31 172 PRO A O 1
ATOM 1355 N N . THR A 1 175 ? 12.984 24.950 28.251 1.00 34.78 173 THR A N 1
ATOM 1356 C CA . THR A 1 175 ? 12.837 26.324 28.723 1.00 37.98 173 THR A CA 1
ATOM 1357 C C . THR A 1 175 ? 13.997 26.734 29.635 1.00 37.24 173 THR A C 1
ATOM 1358 O O . THR A 1 175 ? 14.419 27.893 29.624 1.00 35.46 173 THR A O 1
ATOM 1362 N N . SER A 1 176 ? 14.520 25.783 30.412 1.00 36.57 174 SER A N 1
ATOM 1363 C CA . SER A 1 176 ? 15.683 26.052 31.257 1.00 37.52 174 SER A CA 1
ATOM 1364 C C . SER A 1 176 ? 16.861 26.541 30.410 1.00 36.57 174 SER A C 1
ATOM 1365 O O . SER A 1 176 ? 17.563 27.468 30.789 1.00 38.11 174 SER A O 1
ATOM 1368 N N . LEU A 1 177 ? 17.061 25.915 29.258 1.00 33.1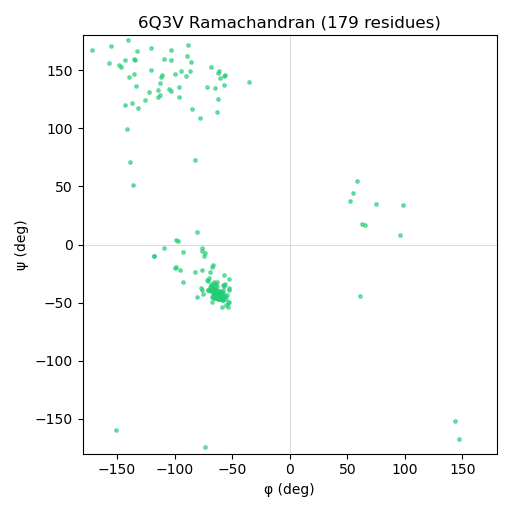3 17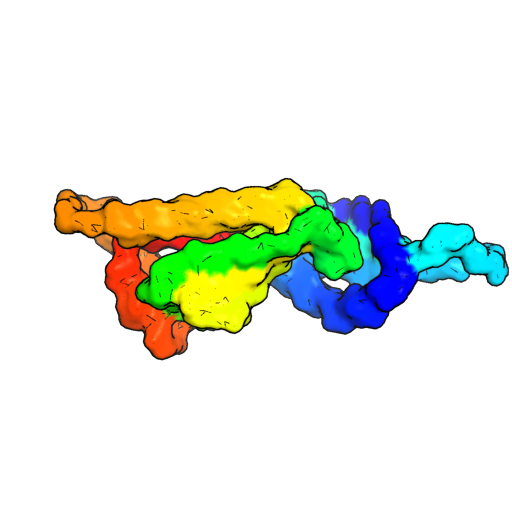5 LEU A N 1
ATOM 1369 C CA . LEU A 1 177 ? 18.150 26.293 28.360 1.00 29.86 175 LEU A CA 1
ATOM 1370 C C . LEU A 1 177 ? 17.871 27.660 27.705 1.00 33.68 175 LEU A C 1
ATOM 1371 O O . LEU A 1 177 ? 18.773 28.489 27.534 1.00 26.89 175 LEU A O 1
ATOM 1376 N N . LYS A 1 178 ? 16.614 27.893 27.353 1.00 32.70 176 LYS A N 1
ATOM 1377 C CA . LYS A 1 178 ? 16.213 29.189 26.827 1.00 27.48 176 LYS A CA 1
ATOM 1378 C C . LYS A 1 178 ? 16.556 30.276 27.834 1.00 29.94 176 LYS A C 1
ATOM 1379 O O . LYS A 1 178 ? 17.112 31.313 27.471 1.00 30.65 176 LYS A O 1
ATOM 1385 N N . LYS A 1 179 ? 16.257 30.030 29.105 1.00 31.21 177 LYS A N 1
ATOM 1386 C CA . LYS A 1 179 ? 16.537 31.035 30.127 1.00 36.87 177 LYS A CA 1
ATOM 1387 C C . LYS A 1 179 ? 18.045 31.334 30.205 1.00 32.93 177 LYS A C 1
ATOM 1388 O O . LYS A 1 179 ? 18.449 32.500 30.249 1.00 31.58 177 LYS A O 1
ATOM 1394 N N . GLU A 1 180 ? 18.880 30.297 30.214 1.00 33.98 178 GLU A N 1
ATOM 1395 C CA . GLU A 1 180 ? 20.319 30.543 30.296 1.00 37.99 178 GLU A CA 1
ATOM 1396 C C . GLU A 1 180 ? 20.838 31.245 29.045 1.00 34.94 178 GLU A C 1
A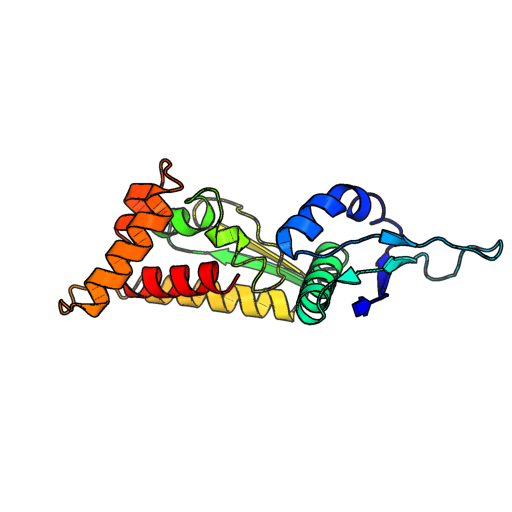TOM 1397 O O . GLU A 1 180 ? 21.771 32.052 29.131 1.00 36.92 178 GLU A O 1
ATOM 1403 N N . LEU A 1 181 ? 20.235 30.963 27.894 1.00 28.83 179 LEU A N 1
ATOM 1404 C CA . LEU A 1 181 ? 20.650 31.630 26.666 1.00 23.03 179 LEU A CA 1
ATOM 1405 C C . LEU A 1 181 ? 20.267 33.111 26.692 1.00 29.37 179 LEU A C 1
ATOM 1406 O O . LEU A 1 181 ? 21.023 33.956 26.205 1.00 30.08 179 LEU A O 1
ATOM 1411 N N . LEU A 1 182 ? 19.106 33.433 27.267 1.00 32.99 180 LEU A N 1
ATOM 1412 C CA . LEU A 1 182 ? 18.710 34.836 27.400 1.00 29.79 180 LEU A CA 1
ATOM 1413 C C . LEU A 1 182 ? 19.663 35.555 28.346 1.00 29.71 180 LEU A C 1
ATOM 1414 O O . LEU A 1 182 ? 20.143 36.643 28.049 1.00 34.05 180 LEU A O 1
ATOM 1419 N N . THR A 1 183 ? 19.956 34.921 29.474 1.00 31.78 181 THR A N 1
ATOM 1420 C CA . THR A 1 183 ? 20.888 35.473 30.451 1.00 41.42 181 THR A CA 1
ATOM 1421 C C . THR A 1 183 ? 22.229 35.791 29.800 1.00 36.76 181 THR A C 1
ATOM 1422 O O . THR A 1 183 ? 22.812 36.859 30.026 1.00 38.63 181 THR A O 1
ATOM 1426 N N . LEU A 1 184 ? 22.688 34.855 28.970 1.00 31.92 182 LEU A N 1
ATOM 1427 C CA . LEU A 1 184 ? 23.948 34.986 28.255 1.00 39.49 182 LEU A CA 1
ATOM 1428 C C . LEU A 1 184 ? 23.949 36.171 27.290 1.00 37.20 182 LEU A C 1
ATOM 1429 O O . LEU A 1 184 ? 24.898 36.943 27.267 1.00 34.54 182 LEU A O 1
ATOM 1434 N N . THR A 1 185 ? 22.891 36.326 26.500 1.00 27.40 183 THR A N 1
ATOM 1435 C CA . THR A 1 185 ? 22.899 37.394 25.502 1.00 35.60 183 THR A CA 1
ATOM 1436 C C . THR A 1 185 ? 22.635 38.758 26.129 1.00 31.84 183 THR A C 1
ATOM 1437 O O . THR A 1 185 ? 23.230 39.759 25.722 1.00 36.74 183 THR A O 1
ATOM 1441 N N . GLN A 1 186 ? 21.759 38.793 27.126 1.00 36.23 184 GLN A N 1
ATOM 1442 C CA . GLN A 1 186 ? 21.376 40.058 27.761 1.00 38.25 184 GLN A CA 1
ATOM 1443 C C . GLN A 1 186 ? 22.463 40.555 28.703 1.00 45.47 184 GLN A C 1
ATOM 1444 O O . GLN A 1 186 ? 22.539 41.748 29.008 1.00 47.92 184 GLN A O 1
ATOM 1450 N N . GLY A 1 187 ? 23.317 39.642 29.148 1.00 52.92 185 GLY A N 1
ATOM 1451 C CA . GLY A 1 187 ? 24.465 40.012 29.953 1.00 64.68 185 GLY A CA 1
ATOM 1452 C C . GLY A 1 187 ? 25.567 40.631 29.108 1.00 74.38 185 GLY A C 1
ATOM 1453 O O . GLY A 1 187 ? 26.577 41.096 29.636 1.00 76.77 185 GLY A O 1
ATOM 1454 N N . GLU A 1 188 ? 25.367 40.639 27.792 1.00 79.83 186 GLU A N 1
ATOM 1455 C CA . GLU A 1 188 ? 26.370 41.144 26.858 1.00 88.88 186 GLU A CA 1
ATOM 1456 C C . GLU A 1 188 ? 25.810 42.247 25.961 1.00 91.53 186 GLU A C 1
ATOM 1457 O O . GLU A 1 188 ? 26.513 42.775 25.096 1.00 93.13 186 GLU A O 1
#

GO terms:
  GO:0003729 mRNA binding (F, IDA)
  GO:0045071 negative regulation of viral genome replication (P, IDA)
  GO:0043130 ubiquitin binding (F, IDA)
  GO:0004540 RNA nuclease activity (F, IDA)
  GO:0005829 cytosol (C, TAS)
  GO:0005515 protein binding (F, IPI)
  GO:0034644 cellular response to UV (P, IMP)

Nearest PDB structures (foldseek):
  6q3v-assembly1_A  TM=1.005E+00  e=9.812E-35  Homo sapiens
  2ba0-assembly1_A  TM=6.440E-01  e=5.085E-02  Archaeoglobus fulgidus
  3u1k-assembly2_C  TM=6.029E-01  e=4.075E-02  Homo sapiens
  3u1k-assembly1_A  TM=6.063E-01  e=1.816E-01  Homo sapiens
  4nbq-assembly1_A  TM=5.856E-01  e=7.658E-01  Coxiella burnetii RSA 493

Organism: Homo sapiens (NCBI:txid9606)

B-factor: mean 47.78, std 23.82, range [21.71, 166.88]

Secondary structure (DSSP, 8-state):
-EEEEEEEGGGHHHHHHHHHHHHHHHS-EEEE----SSSPPTT-EEEEEEES-HHHHHHHHHHHHHHHS-SEEEEEE--GGGTHHHHSGGGHHHHHHHHHH--EEEEEETTEEEEEESHHHHHHHHHHHHHHHHHHHS-------HHHHHHHHHHHHHHHTT-STTHHHHHTS-HHHHHHHHHHHHT-

Sequence (188 aa):
GSDEFTAPAEKAEELLEQSRGRIEGLFGVSLAVLGALGAEEPLPARIWLQLLCGAQEAVHSAKEYIKGICEPELEERECYPKDMHCIFVGAESLFLKSLLIQDTCADLCCILDIGLLGIRGSAEAVVMARSHIQQFVKLFEENKENLPSSQKESEVKREFKQFVEAHADNYTMDLLILPTSLKKELLTLTQGE